Protein AF-A0A212D6H2-F1 (afdb_monomer)

InterPro domains:
  IPR039005 CSPG repeat [PS51854] (1-54)
  IPR039005 CSPG repeat [PS51854] (77-180)
  IPR051561 FRAS1-related extracellular matrix [PTHR45739] (1-198)

Secondary structure (DSSP, 8-state):
--SEEEEEETTEEEE--TT----HHHHHTT-EEEE-----TTS-EEEEEEEEEE-TT--EEEEEEEEEEEPPP-PPPPPP-B-S-EEEETT-EEE-PBPHHHHTT-TTT--TT-EEEEEE--SSEEEEETTT--EESTT-S--TT-EEEHHHHHTT-EEEEE---TTT--SEEEEEEEEE-SS-B---EEEEEEEE-----TT-----------

pLDDT: mean 80.96, std 15.56, range [40.34, 95.56]

Organism: Cervus elaphus hippelaphus (NCBI:txid46360)

Foldseek 3Di:
DQKFKWFDDPPDIDTDDPPDDDDPVSVVVVRIDIDGPDAPVQDKDKDKDFDKDADPVGDIDGGDMDMDIDGGDPDAAFDWDWDQAAEAEAQGKDFGATDVPRCVVCPPPLPQQKKKFWPFAKAQWWKAQQVVRDIGYPPDDDPPGPMDGVVSNVVRRIMIGGDHDPPPNDQKIKTKIWMDSPSHIDDIDMHMYGYHYDDDPPPDPDDDPDDDDD

Solvent-accessible surface area (backbone atoms only — not comparable to full-atom values): 13054 Å² total; per-residue (Å²): 122,66,55,50,44,31,40,51,64,84,96,45,76,44,79,59,57,99,85,60,85,83,53,71,65,41,53,76,69,62,27,57,44,80,50,61,92,65,82,45,84,84,40,74,45,76,37,74,49,75,45,66,51,68,54,96,86,71,51,71,49,72,77,41,76,49,76,47,78,47,66,45,80,85,70,52,50,78,67,79,47,59,49,91,76,40,67,31,48,63,75,29,68,31,78,53,44,7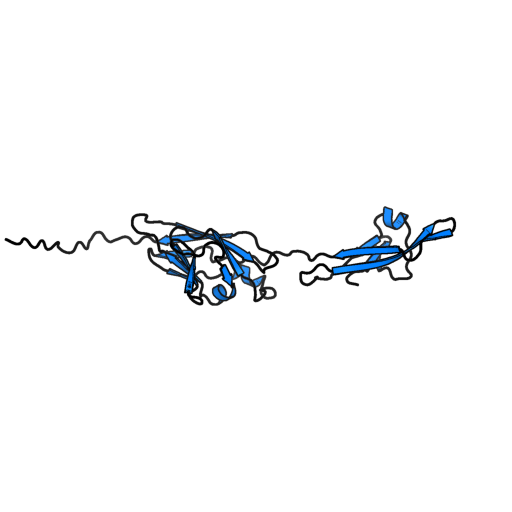0,37,70,84,43,52,71,85,31,78,92,62,71,56,94,72,31,28,39,38,55,78,38,63,28,76,37,25,29,44,33,32,73,79,80,68,49,63,38,31,75,94,48,96,60,78,91,70,38,59,49,51,49,64,44,36,77,73,63,28,27,28,42,34,40,72,57,46,86,99,66,66,55,52,63,39,46,34,24,32,29,40,31,64,87,86,47,51,32,73,80,46,74,49,59,34,39,34,46,70,74,79,76,73,92,80,77,82,71,84,82,82,79,84,82,86,129

Structure (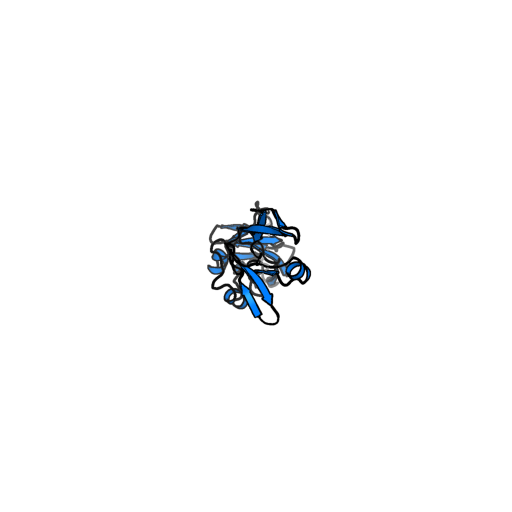mmCIF, N/CA/C/O backbone):
data_AF-A0A212D6H2-F1
#
_entry.id   AF-A0A212D6H2-F1
#
loop_
_atom_site.group_PDB
_atom_site.id
_atom_site.type_symbol
_atom_site.label_atom_id
_atom_site.label_alt_id
_atom_site.label_comp_id
_atom_site.label_asym_id
_atom_site.label_entity_id
_atom_site.label_seq_id
_atom_site.pdbx_PDB_ins_code
_atom_site.Cartn_x
_atom_site.Cartn_y
_atom_site.Cartn_z
_atom_site.occupancy
_atom_site.B_iso_or_equiv
_atom_site.auth_seq_id
_atom_site.auth_comp_id
_atom_site.auth_asym_id
_atom_site.auth_atom_id
_atom_site.pdbx_PDB_model_num
ATOM 1 N N . MET A 1 1 ? 25.376 3.376 -16.534 1.00 76.31 1 MET A N 1
ATOM 2 C CA . MET A 1 1 ? 24.375 2.660 -17.338 1.00 76.31 1 MET A CA 1
ATOM 3 C C . MET A 1 1 ? 23.757 1.623 -16.420 1.00 76.31 1 MET A C 1
ATOM 5 O O . MET A 1 1 ? 24.514 0.993 -15.692 1.00 76.31 1 MET A O 1
ATOM 9 N N . TYR A 1 2 ? 22.435 1.544 -16.355 1.00 84.75 2 TYR A N 1
ATOM 10 C CA . TYR A 1 2 ? 21.668 0.687 -15.442 1.00 84.75 2 TYR A CA 1
ATOM 11 C C . TYR A 1 2 ? 21.215 -0.627 -16.095 1.00 84.75 2 TYR A C 1
ATOM 13 O O . TYR A 1 2 ? 20.872 -1.578 -15.396 1.00 84.75 2 TYR A O 1
ATOM 21 N N . GLY A 1 3 ? 21.206 -0.685 -17.424 1.00 88.69 3 GLY A N 1
ATOM 22 C CA . GLY A 1 3 ? 20.986 -1.896 -18.199 1.00 88.69 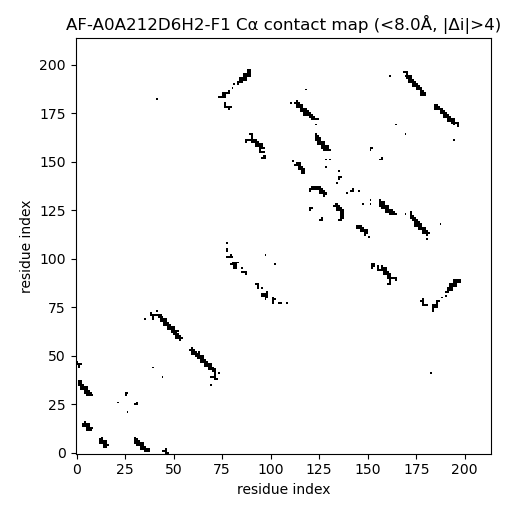3 GLY A CA 1
ATOM 23 C C . GLY A 1 3 ? 21.963 -2.031 -19.356 1.00 88.69 3 GLY A C 1
ATOM 24 O O . GLY A 1 3 ? 22.893 -1.240 -19.502 1.00 88.69 3 GLY A O 1
ATOM 25 N N . ALA A 1 4 ? 21.726 -3.035 -20.192 1.00 90.94 4 ALA A N 1
ATOM 26 C CA . ALA A 1 4 ? 22.520 -3.338 -21.370 1.00 90.94 4 ALA A CA 1
ATOM 27 C C . ALA A 1 4 ? 21.634 -3.708 -22.564 1.00 90.94 4 ALA A C 1
ATOM 29 O O . ALA A 1 4 ? 20.502 -4.185 -22.415 1.00 90.94 4 ALA A O 1
ATOM 30 N N . LEU A 1 5 ? 22.155 -3.478 -23.769 1.00 93.00 5 LEU A N 1
ATOM 31 C CA . LEU A 1 5 ? 21.541 -3.967 -24.998 1.00 93.00 5 LEU A CA 1
ATOM 32 C C . LEU A 1 5 ? 22.007 -5.398 -25.247 1.00 93.00 5 LEU A C 1
ATOM 34 O O . LEU A 1 5 ? 23.192 -5.690 -25.188 1.00 93.00 5 LEU A O 1
ATOM 38 N N . LEU A 1 6 ? 21.072 -6.282 -25.557 1.00 94.06 6 LEU A N 1
ATOM 39 C CA . LEU A 1 6 ? 21.301 -7.693 -25.813 1.00 94.06 6 LEU A CA 1
ATOM 40 C C . LEU A 1 6 ? 20.872 -8.025 -27.241 1.00 94.06 6 LEU A C 1
ATOM 42 O O . LEU A 1 6 ? 19.821 -7.567 -27.700 1.00 94.06 6 LEU A O 1
ATOM 46 N N . LYS A 1 7 ? 21.635 -8.871 -27.927 1.00 93.81 7 LYS A N 1
ATOM 47 C CA . LYS A 1 7 ? 21.272 -9.447 -29.223 1.00 93.81 7 LYS A CA 1
ATOM 48 C C . LYS A 1 7 ? 21.074 -10.948 -29.087 1.00 93.81 7 LYS A C 1
ATOM 50 O O . LYS A 1 7 ? 21.843 -11.641 -28.435 1.00 93.81 7 LYS A O 1
ATOM 55 N N . THR A 1 8 ? 20.021 -11.449 -29.721 1.00 92.94 8 THR A N 1
ATOM 56 C CA . THR A 1 8 ? 19.684 -12.876 -29.716 1.00 92.94 8 THR A CA 1
ATOM 57 C C . THR A 1 8 ? 20.029 -13.496 -31.061 1.00 92.94 8 THR A C 1
ATOM 59 O O . THR A 1 8 ? 19.508 -13.066 -32.094 1.00 92.94 8 THR A O 1
ATOM 62 N N . SER A 1 9 ? 20.870 -14.524 -31.044 1.00 86.56 9 SER A N 1
ATOM 63 C CA . SER A 1 9 ? 21.340 -15.245 -32.228 1.00 86.56 9 SER A CA 1
ATOM 64 C C . SER A 1 9 ? 21.050 -16.737 -32.047 1.00 86.56 9 SER A C 1
ATOM 66 O O . SER A 1 9 ? 21.890 -17.509 -31.599 1.00 86.56 9 SER A O 1
ATOM 68 N N . GLY A 1 10 ? 19.819 -17.155 -32.360 1.00 81.00 10 GLY A N 1
ATOM 69 C CA . GLY A 1 10 ? 19.362 -18.520 -32.075 1.00 81.00 10 GLY A CA 1
ATOM 70 C C . GLY A 1 10 ? 19.113 -18.720 -30.570 1.00 81.00 10 GLY A C 1
ATOM 71 O O . GLY A 1 10 ? 18.362 -17.927 -30.002 1.00 81.00 10 GLY A O 1
ATOM 72 N N . PRO A 1 11 ? 19.683 -19.756 -29.919 1.00 78.44 11 PRO A N 1
ATOM 73 C CA . PRO A 1 11 ? 19.556 -19.953 -28.472 1.00 78.44 11 PRO A CA 1
ATOM 74 C C . PRO A 1 11 ? 20.475 -19.036 -27.648 1.00 78.44 11 PRO A C 1
ATOM 76 O O . PRO A 1 11 ? 20.307 -18.941 -26.435 1.00 78.44 11 PRO A O 1
ATOM 79 N N . GLU A 1 12 ? 21.450 -18.383 -28.282 1.00 86.38 12 GLU A N 1
ATOM 80 C CA . GLU A 1 12 ? 22.468 -17.582 -27.608 1.00 86.38 12 GLU A CA 1
ATOM 81 C C . GLU A 1 12 ? 22.026 -16.120 -27.462 1.00 86.38 12 GLU A C 1
ATOM 83 O O . GLU A 1 12 ? 21.427 -15.533 -28.372 1.00 86.38 12 GLU A O 1
ATOM 88 N N . VAL A 1 13 ? 22.317 -15.537 -26.298 1.00 89.19 13 VAL A N 1
ATOM 89 C CA . VAL A 1 13 ? 22.073 -14.126 -25.987 1.00 89.19 13 VAL A CA 1
ATOM 90 C C . VAL A 1 13 ? 23.415 -13.484 -25.665 1.00 89.19 13 VAL A C 1
ATOM 92 O O . VAL A 1 13 ? 24.082 -13.894 -24.721 1.00 89.19 13 VAL A O 1
ATOM 95 N N . GLU A 1 14 ? 23.789 -12.480 -26.449 1.00 92.00 14 GLU A N 1
ATOM 96 C CA . GLU A 1 14 ? 25.043 -11.740 -26.314 1.00 92.00 14 GLU A CA 1
ATOM 97 C C . GLU A 1 14 ? 24.756 -10.303 -25.872 1.00 92.00 14 GLU A C 1
ATOM 99 O O . GLU A 1 14 ? 23.812 -9.673 -26.356 1.00 92.00 14 GLU A O 1
ATOM 104 N N . GLU A 1 15 ? 25.578 -9.772 -24.970 1.00 91.62 15 GLU A N 1
ATOM 105 C CA . GLU A 1 15 ? 25.553 -8.361 -24.594 1.00 91.62 15 GLU A CA 1
ATOM 106 C C . GLU A 1 15 ? 26.327 -7.513 -25.611 1.00 91.62 15 GLU A C 1
ATOM 108 O O . GLU A 1 15 ? 27.478 -7.792 -25.940 1.00 91.62 15 GLU A O 1
ATOM 113 N N . LEU A 1 16 ? 25.685 -6.466 -26.124 1.00 90.06 16 LEU A N 1
ATOM 114 C CA . LEU A 1 16 ? 26.272 -5.550 -27.091 1.00 90.06 16 LEU A CA 1
ATOM 115 C C . LEU A 1 16 ? 27.153 -4.515 -26.388 1.00 90.06 16 LEU A C 1
ATOM 117 O O . LEU A 1 16 ? 26.746 -3.878 -25.419 1.00 90.06 16 LEU A O 1
ATOM 121 N N . SER A 1 17 ? 28.337 -4.295 -26.954 1.00 87.00 17 SER A N 1
ATOM 122 C CA . SER A 1 17 ? 29.301 -3.280 -26.522 1.00 87.00 17 SER A CA 1
ATOM 123 C C . SER A 1 17 ? 29.371 -2.122 -27.526 1.00 87.00 17 SER A C 1
ATOM 125 O O . SER A 1 17 ? 28.752 -2.171 -28.589 1.00 87.00 17 SER A O 1
ATOM 127 N N . GLU A 1 18 ? 30.152 -1.079 -27.226 1.00 81.62 18 GLU A N 1
ATOM 128 C CA . GLU A 1 18 ? 30.279 0.127 -28.069 1.00 81.62 18 GLU A CA 1
ATOM 129 C C . GLU A 1 18 ? 30.736 -0.144 -29.514 1.00 81.62 18 GLU A C 1
ATOM 131 O O . GLU A 1 18 ? 30.486 0.667 -30.403 1.00 81.62 18 GLU A O 1
ATOM 136 N N . ILE A 1 19 ? 31.399 -1.276 -29.758 1.00 84.81 19 ILE A N 1
ATOM 137 C CA . ILE A 1 19 ? 31.911 -1.669 -31.081 1.00 84.81 19 ILE A CA 1
ATOM 138 C C . ILE A 1 19 ? 31.004 -2.669 -31.809 1.00 84.81 19 ILE A C 1
ATOM 140 O O . ILE A 1 19 ? 31.295 -3.061 -32.942 1.00 84.81 19 ILE A O 1
ATOM 144 N N . SER A 1 20 ? 29.931 -3.120 -31.161 1.00 90.50 20 SER A N 1
ATOM 145 C CA . SER A 1 20 ? 29.039 -4.128 -31.718 1.00 90.50 20 SER A CA 1
ATOM 146 C C . SER A 1 20 ? 28.130 -3.521 -32.788 1.00 90.50 20 SER A C 1
ATOM 148 O O . SER A 1 20 ? 27.618 -2.413 -32.646 1.00 90.50 20 SER A O 1
ATOM 150 N N . ASN A 1 21 ? 27.884 -4.283 -33.854 1.00 91.06 21 ASN A N 1
ATOM 151 C CA . ASN A 1 21 ? 27.007 -3.878 -34.950 1.00 91.06 21 ASN A CA 1
ATOM 152 C C . ASN A 1 21 ? 25.804 -4.819 -35.058 1.00 91.06 21 ASN A C 1
ATOM 154 O O . ASN A 1 21 ? 25.912 -6.033 -34.862 1.00 91.06 21 ASN A O 1
ATOM 158 N N . PHE A 1 22 ? 24.655 -4.264 -35.426 1.00 93.06 22 PHE A N 1
ATOM 159 C CA . PHE A 1 22 ? 23.447 -5.019 -35.745 1.00 93.06 22 PHE A CA 1
ATOM 160 C C . PHE A 1 22 ? 22.705 -4.365 -36.905 1.00 93.06 22 PHE A C 1
ATOM 162 O O . PHE A 1 22 ? 22.928 -3.200 -37.230 1.00 93.06 22 PHE A O 1
ATOM 169 N N . THR A 1 23 ? 21.839 -5.134 -37.558 1.00 93.38 23 THR A N 1
ATOM 170 C CA . THR A 1 23 ? 21.134 -4.683 -38.760 1.00 93.38 23 THR A CA 1
ATOM 171 C C . THR A 1 23 ? 19.711 -4.231 -38.447 1.00 93.38 23 THR A C 1
ATOM 173 O O . THR A 1 23 ? 19.131 -4.579 -37.417 1.00 93.38 23 THR A O 1
ATOM 176 N N . MET A 1 24 ? 19.098 -3.504 -39.385 1.00 93.38 24 MET A N 1
ATOM 177 C CA . MET A 1 24 ? 17.663 -3.211 -39.321 1.00 93.38 24 MET A CA 1
ATOM 178 C C . MET A 1 24 ? 16.819 -4.496 -39.310 1.00 93.38 24 MET A C 1
ATOM 180 O O . MET A 1 24 ? 15.782 -4.555 -38.659 1.00 93.38 24 MET A O 1
ATOM 184 N N . GLU A 1 25 ? 17.280 -5.554 -39.978 1.00 94.62 25 GLU A N 1
ATOM 185 C CA . GLU A 1 25 ? 16.638 -6.868 -39.927 1.00 94.62 25 GLU A CA 1
ATOM 186 C C . GLU A 1 25 ? 16.663 -7.467 -38.510 1.00 94.62 25 GLU A C 1
ATOM 188 O O . GLU A 1 25 ? 15.661 -8.034 -38.075 1.00 94.62 25 GLU A O 1
ATOM 193 N N . ASP A 1 26 ? 17.759 -7.308 -37.758 1.00 94.56 26 ASP A N 1
ATOM 194 C CA . ASP A 1 26 ? 17.830 -7.753 -36.361 1.00 94.56 26 ASP A CA 1
ATOM 195 C C . ASP A 1 26 ? 16.807 -7.019 -35.478 1.00 94.56 26 ASP A C 1
ATOM 197 O O . ASP A 1 26 ? 16.167 -7.643 -34.626 1.00 94.56 26 ASP A O 1
ATOM 201 N N . ILE A 1 27 ? 16.609 -5.715 -35.702 1.00 92.69 27 ILE A N 1
ATOM 202 C CA . ILE A 1 27 ? 15.581 -4.919 -35.012 1.00 92.69 27 ILE A CA 1
ATOM 203 C C . ILE A 1 27 ? 14.179 -5.401 -35.403 1.00 92.69 27 ILE A C 1
ATOM 205 O O . ILE A 1 27 ? 13.370 -5.715 -34.529 1.00 92.69 27 ILE A O 1
ATOM 209 N N . ASN A 1 28 ? 13.898 -5.502 -36.706 1.00 94.75 28 ASN A N 1
ATOM 210 C CA . ASN A 1 28 ? 12.593 -5.904 -37.237 1.00 94.75 28 ASN A CA 1
ATOM 211 C C . ASN A 1 28 ? 12.181 -7.302 -36.753 1.00 94.75 28 ASN A C 1
ATOM 213 O O . ASN A 1 28 ? 11.016 -7.535 -36.430 1.00 94.75 28 ASN A O 1
ATOM 217 N N . ASN A 1 29 ? 13.150 -8.209 -36.622 1.00 95.56 29 ASN A N 1
ATOM 218 C CA . ASN A 1 29 ? 12.954 -9.557 -36.093 1.00 95.56 29 ASN A CA 1
ATOM 219 C C . ASN A 1 29 ? 13.002 -9.630 -34.555 1.00 95.56 29 ASN A C 1
ATOM 221 O O . ASN A 1 29 ? 13.038 -10.727 -34.000 1.00 95.56 29 ASN A O 1
ATOM 225 N N . LYS A 1 30 ? 12.997 -8.486 -33.854 1.00 93.31 30 LYS A N 1
ATOM 226 C CA . LYS A 1 30 ? 12.991 -8.380 -32.383 1.00 93.31 30 LYS A CA 1
ATOM 227 C C . LYS A 1 30 ? 14.163 -9.100 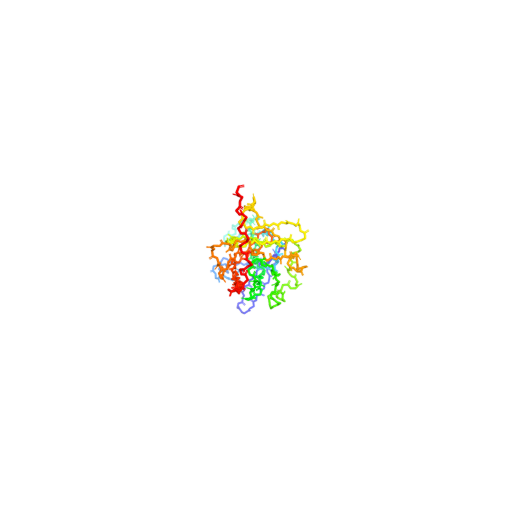-31.700 1.00 93.31 30 LYS A C 1
ATOM 229 O O . LYS A 1 30 ? 14.036 -9.566 -30.568 1.00 93.31 30 LYS A O 1
ATOM 234 N N . LYS A 1 31 ? 15.314 -9.199 -32.374 1.00 95.12 31 LYS A N 1
ATOM 235 C CA . LYS A 1 31 ? 16.523 -9.831 -31.821 1.00 95.12 31 LYS A CA 1
ATOM 236 C C . LYS A 1 31 ? 17.266 -8.919 -30.852 1.00 95.12 31 LYS A C 1
ATOM 238 O O . LYS A 1 31 ? 17.990 -9.432 -30.001 1.00 95.12 31 LYS A O 1
ATOM 243 N N . ILE A 1 32 ? 17.089 -7.604 -30.986 1.00 94.56 32 ILE A N 1
ATOM 244 C CA . ILE A 1 32 ? 17.682 -6.589 -30.113 1.00 94.56 32 ILE A CA 1
ATOM 245 C C . ILE A 1 32 ? 16.731 -6.307 -28.953 1.00 94.56 32 ILE A C 1
ATOM 247 O O . ILE A 1 32 ? 15.561 -5.987 -29.163 1.00 94.56 32 ILE A O 1
ATOM 251 N N . ARG A 1 33 ? 17.228 -6.441 -27.727 1.00 92.75 33 ARG A N 1
ATOM 252 C CA . ARG A 1 33 ? 16.471 -6.242 -26.489 1.00 92.75 33 ARG A CA 1
ATOM 253 C C . ARG A 1 33 ? 17.267 -5.363 -25.541 1.00 92.75 33 ARG A C 1
ATOM 255 O O . ARG A 1 33 ? 18.487 -5.398 -25.550 1.00 92.75 33 ARG A O 1
ATOM 262 N N . TYR A 1 34 ? 16.580 -4.595 -24.714 1.00 91.69 34 TYR A N 1
ATOM 263 C CA . TYR A 1 34 ? 17.195 -3.907 -23.588 1.00 91.69 34 TYR A CA 1
ATOM 264 C C . TYR A 1 34 ? 16.851 -4.668 -22.309 1.00 91.69 34 TYR A C 1
ATOM 266 O O . TYR A 1 34 ? 15.697 -5.057 -22.128 1.00 91.69 34 TYR A O 1
ATOM 274 N N . SER A 1 35 ? 17.839 -4.889 -21.447 1.00 89.25 35 SER A N 1
ATOM 275 C CA . SER A 1 35 ? 17.661 -5.556 -20.160 1.00 89.25 35 SER A CA 1
ATOM 276 C C . SER A 1 35 ? 18.276 -4.717 -19.053 1.00 89.25 35 SER A C 1
ATOM 278 O O . SER A 1 35 ? 19.443 -4.348 -19.138 1.00 89.25 35 SER A O 1
ATOM 280 N N . ALA A 1 36 ? 17.502 -4.440 -18.008 1.00 86.19 36 ALA A N 1
ATOM 281 C CA . ALA A 1 36 ? 17.972 -3.794 -16.792 1.00 86.19 36 ALA A CA 1
ATOM 282 C C . ALA A 1 36 ? 17.437 -4.574 -15.592 1.00 86.19 36 ALA A C 1
ATOM 284 O O . ALA A 1 36 ? 16.227 -4.711 -15.433 1.00 86.19 36 ALA A O 1
ATOM 285 N N . THR A 1 37 ? 18.337 -5.086 -14.757 1.00 70.50 37 THR A N 1
ATOM 286 C CA . THR A 1 37 ? 18.012 -5.829 -13.526 1.00 70.50 37 THR A CA 1
ATOM 287 C C . THR A 1 37 ? 18.166 -4.955 -12.281 1.00 70.50 37 THR A C 1
ATOM 289 O O . THR A 1 37 ? 18.462 -5.454 -11.201 1.00 70.50 37 THR A O 1
ATOM 292 N N . PHE A 1 38 ? 18.038 -3.637 -12.435 1.00 67.69 38 PHE A N 1
ATOM 293 C CA . PHE A 1 38 ? 18.313 -2.667 -11.381 1.00 67.69 38 PHE A CA 1
ATOM 294 C C . PHE A 1 38 ? 17.024 -2.224 -10.679 1.00 67.69 38 PHE A C 1
ATOM 296 O O . PHE A 1 38 ? 16.083 -1.776 -11.335 1.00 67.69 38 PHE A O 1
ATOM 303 N N . GLU A 1 39 ? 17.002 -2.288 -9.348 1.00 62.34 39 GLU A N 1
ATOM 304 C CA . GLU A 1 39 ? 15.947 -1.678 -8.539 1.00 62.34 39 GLU A CA 1
ATOM 305 C C . GLU A 1 39 ? 16.259 -0.199 -8.325 1.00 62.34 39 GLU A C 1
ATOM 307 O O . GLU A 1 39 ? 17.260 0.171 -7.716 1.00 62.34 39 GLU A O 1
ATOM 312 N N . THR A 1 40 ? 15.412 0.682 -8.853 1.00 59.41 40 THR A N 1
ATOM 313 C CA . THR A 1 40 ? 15.744 2.108 -8.967 1.00 59.41 40 THR A CA 1
ATOM 314 C C . THR A 1 40 ? 15.512 2.921 -7.684 1.00 59.41 40 THR A C 1
ATOM 316 O O . THR A 1 40 ? 15.347 4.138 -7.754 1.00 59.41 40 THR A O 1
ATOM 319 N N . GLY A 1 41 ? 15.482 2.280 -6.509 1.00 57.50 41 GLY A N 1
ATOM 320 C CA . GLY A 1 41 ? 15.317 2.957 -5.214 1.00 57.50 41 GLY A CA 1
ATOM 321 C C . GLY A 1 41 ? 14.113 3.909 -5.153 1.00 57.50 41 GLY A C 1
ATOM 322 O O . GLY A 1 41 ? 14.184 4.945 -4.506 1.00 57.50 41 GLY A O 1
ATOM 323 N N . GLY A 1 42 ? 13.042 3.616 -5.901 1.00 63.69 42 GLY A N 1
ATOM 324 C CA . GLY A 1 42 ? 11.828 4.441 -5.953 1.00 63.69 42 GLY A CA 1
ATOM 325 C C . GLY A 1 42 ? 11.843 5.624 -6.934 1.00 63.69 42 GLY A C 1
ATOM 326 O O . GLY A 1 42 ? 10.793 6.230 -7.149 1.00 63.69 42 GLY A O 1
ATOM 327 N N . HIS A 1 43 ? 12.954 5.924 -7.619 1.00 67.94 43 HIS A N 1
ATOM 328 C CA . HIS A 1 43 ? 13.025 7.029 -8.587 1.00 67.94 43 HIS A CA 1
ATOM 329 C C . HIS A 1 43 ? 13.265 6.547 -10.023 1.00 67.94 43 HIS A C 1
ATOM 331 O O . HIS A 1 43 ? 13.995 5.580 -10.227 1.00 67.94 43 HIS A O 1
ATOM 337 N N . PRO A 1 44 ? 12.683 7.192 -11.051 1.00 80.81 44 PRO A N 1
ATOM 338 C CA . PRO A 1 44 ? 13.021 6.881 -12.434 1.00 80.81 44 PRO A CA 1
ATOM 339 C C . PRO A 1 44 ? 14.490 7.199 -12.723 1.00 80.81 44 PRO A C 1
ATOM 341 O O . PRO A 1 44 ? 14.967 8.290 -12.410 1.00 80.81 44 PRO A O 1
ATOM 344 N N . VAL A 1 45 ? 15.187 6.277 -13.380 1.00 87.06 45 VAL A N 1
ATOM 345 C CA . VAL A 1 45 ? 16.549 6.502 -13.884 1.00 87.06 45 VAL A CA 1
ATOM 346 C C . VAL A 1 45 ? 16.562 6.441 -15.404 1.00 87.06 45 VAL A C 1
ATOM 348 O O . VAL A 1 45 ? 15.632 5.940 -16.034 1.00 87.06 45 VAL A O 1
ATOM 351 N N . THR A 1 46 ? 17.591 7.013 -16.020 1.00 90.44 46 THR A N 1
ATOM 352 C CA . THR A 1 46 ? 17.674 7.119 -17.479 1.00 90.44 46 THR A CA 1
ATOM 353 C C . THR A 1 46 ? 19.001 6.587 -17.984 1.00 90.44 46 THR A C 1
ATOM 355 O O . THR A 1 46 ? 20.056 7.042 -17.548 1.00 90.44 46 THR A O 1
ATOM 358 N N . ASP A 1 47 ? 18.926 5.685 -18.958 1.00 92.06 47 ASP A N 1
ATOM 359 C CA . ASP A 1 47 ? 20.058 5.248 -19.763 1.00 92.06 47 ASP A CA 1
ATOM 360 C C . ASP A 1 47 ? 20.027 5.895 -21.139 1.00 92.06 47 ASP A C 1
ATOM 362 O O . ASP A 1 47 ? 18.975 6.246 -21.679 1.00 92.06 47 ASP A O 1
ATOM 366 N N . SER A 1 48 ? 21.207 6.058 -21.732 1.00 92.25 48 SER A N 1
ATOM 367 C CA . SER A 1 48 ? 21.301 6.523 -23.105 1.00 92.25 48 SER A CA 1
ATOM 368 C C . SER A 1 48 ? 22.457 5.889 -23.846 1.00 92.25 48 SER A C 1
ATOM 370 O O . SER A 1 48 ? 23.568 5.835 -23.325 1.00 92.25 48 SER A O 1
ATOM 372 N N . PHE A 1 49 ? 22.192 5.517 -25.092 1.00 89.94 49 PHE A N 1
ATOM 373 C CA . PHE A 1 49 ? 23.144 4.894 -25.997 1.00 89.94 49 PHE A CA 1
ATOM 374 C C . PHE A 1 49 ? 23.376 5.810 -27.188 1.00 89.94 49 PHE A C 1
ATOM 376 O O . PHE A 1 49 ? 22.444 6.457 -27.681 1.00 89.94 49 PHE A O 1
ATOM 383 N N . ARG A 1 50 ? 24.625 5.860 -27.649 1.00 91.50 50 ARG A N 1
ATOM 384 C CA . ARG A 1 50 ? 24.997 6.551 -28.881 1.00 91.50 50 ARG A CA 1
ATOM 385 C C . ARG A 1 50 ? 25.284 5.525 -29.961 1.00 91.50 50 ARG A C 1
ATOM 387 O O . ARG A 1 50 ? 25.933 4.523 -29.690 1.00 91.50 50 ARG A O 1
ATOM 394 N N . PHE A 1 51 ? 24.799 5.778 -31.166 1.00 91.94 51 PHE A N 1
ATOM 395 C CA . PHE A 1 51 ? 24.989 4.890 -32.305 1.00 91.94 51 PHE A CA 1
ATOM 396 C C . PHE A 1 51 ? 25.127 5.695 -33.594 1.00 91.94 51 PHE A C 1
ATOM 398 O O . PHE A 1 51 ? 24.736 6.862 -33.671 1.00 91.94 51 PHE A O 1
ATOM 405 N N . SER A 1 52 ? 25.688 5.054 -34.610 1.00 93.50 52 SER A N 1
ATOM 406 C CA . SER A 1 52 ? 25.722 5.578 -35.969 1.00 93.50 52 SER A CA 1
ATOM 407 C C . SER A 1 52 ? 24.899 4.667 -36.866 1.00 93.50 52 SER A C 1
ATOM 409 O O . SER A 1 52 ? 24.886 3.452 -36.682 1.00 93.50 52 SER A O 1
ATOM 411 N N . VAL A 1 53 ? 24.203 5.252 -37.834 1.00 93.00 53 VAL A N 1
ATOM 412 C CA . VAL A 1 53 ? 23.418 4.515 -38.829 1.00 93.00 53 VAL A CA 1
ATOM 413 C C . VAL A 1 53 ? 24.076 4.714 -40.179 1.00 93.00 53 VAL A C 1
ATOM 415 O O . VAL A 1 53 ? 24.378 5.848 -40.538 1.00 93.00 53 VAL A O 1
ATOM 418 N N . SER A 1 54 ? 24.280 3.638 -40.929 1.00 93.62 54 SER A N 1
ATOM 419 C CA . SER A 1 54 ? 24.745 3.708 -42.312 1.00 93.62 54 SER A CA 1
ATOM 420 C C . SER A 1 54 ? 23.876 2.861 -43.232 1.00 93.62 54 SER A C 1
ATOM 422 O O . SER A 1 54 ? 23.387 1.811 -42.812 1.00 93.62 54 SER A O 1
ATOM 424 N N . ASP A 1 55 ? 23.702 3.299 -44.477 1.00 91.75 55 ASP A N 1
ATOM 425 C CA . ASP A 1 55 ? 23.044 2.515 -45.525 1.00 91.75 55 ASP A CA 1
ATOM 426 C C . ASP A 1 55 ? 24.053 1.787 -46.435 1.00 91.75 55 ASP A C 1
ATOM 428 O O . ASP A 1 55 ? 25.269 1.852 -46.238 1.00 91.75 55 ASP A O 1
ATOM 432 N N . MET A 1 56 ? 23.537 1.049 -47.424 1.00 89.75 56 MET A N 1
ATOM 433 C CA . MET A 1 56 ? 24.358 0.315 -48.397 1.00 89.75 56 MET A CA 1
ATOM 434 C C . MET A 1 56 ? 25.128 1.235 -49.358 1.00 89.75 56 MET A C 1
ATOM 436 O O . MET A 1 56 ? 26.159 0.832 -49.898 1.00 89.75 56 MET A O 1
ATOM 440 N N . ASP A 1 57 ? 24.660 2.470 -49.534 1.00 92.50 57 ASP A N 1
ATOM 441 C CA . ASP A 1 57 ? 25.253 3.486 -50.405 1.00 92.50 57 ASP A CA 1
ATOM 442 C C . ASP A 1 57 ? 26.283 4.355 -49.660 1.00 92.50 57 ASP A C 1
ATOM 444 O O . ASP A 1 57 ? 26.756 5.361 -50.183 1.00 92.50 57 ASP A O 1
ATOM 448 N 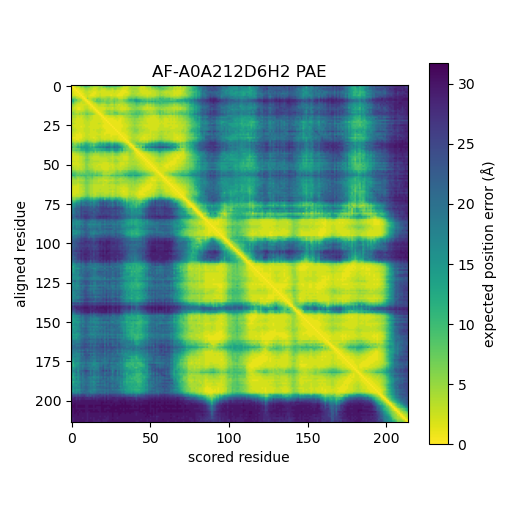N . HIS A 1 58 ? 26.692 3.925 -48.459 1.00 84.81 58 HIS A N 1
ATOM 449 C CA . HIS A 1 58 ? 27.685 4.572 -47.598 1.00 84.81 58 HIS A CA 1
ATOM 450 C C . HIS A 1 58 ? 27.254 5.947 -47.058 1.00 84.81 58 HIS A C 1
ATOM 452 O O . HIS A 1 58 ? 28.091 6.696 -46.543 1.00 84.81 58 HIS A O 1
ATOM 458 N N . ASN A 1 59 ? 25.961 6.276 -47.093 1.00 91.88 59 ASN A N 1
ATOM 459 C CA . ASN A 1 59 ? 25.448 7.418 -46.346 1.00 91.88 59 ASN A CA 1
ATOM 460 C C . ASN A 1 59 ? 25.464 7.066 -44.861 1.00 91.88 59 ASN A C 1
ATOM 462 O O . ASN A 1 59 ? 25.033 5.980 -44.473 1.00 91.88 59 ASN A O 1
ATOM 466 N N . ARG A 1 60 ? 25.960 7.977 -44.018 1.00 92.75 60 ARG A N 1
ATOM 467 C CA . ARG A 1 60 ? 26.145 7.732 -42.586 1.00 92.75 60 ARG A CA 1
ATOM 468 C C . ARG A 1 60 ? 25.642 8.902 -41.747 1.00 92.75 60 ARG A C 1
ATOM 470 O O . ARG A 1 60 ? 26.005 10.050 -41.982 1.00 92.75 60 ARG A O 1
ATOM 477 N N . LEU A 1 61 ? 24.825 8.590 -40.747 1.00 93.62 61 LEU A N 1
ATOM 478 C CA . LEU A 1 61 ? 24.381 9.502 -39.701 1.00 93.62 61 LEU A CA 1
ATOM 479 C C . LEU A 1 61 ? 25.077 9.127 -38.401 1.00 93.62 61 LEU A C 1
ATOM 481 O O . LEU A 1 61 ? 24.812 8.076 -37.820 1.00 93.62 61 LEU A O 1
ATOM 485 N N . ASP A 1 62 ? 25.968 9.998 -37.947 1.00 93.56 62 ASP A N 1
ATOM 486 C CA . ASP A 1 62 ? 26.753 9.773 -36.743 1.00 93.56 62 ASP A CA 1
ATOM 487 C C . ASP A 1 62 ? 26.089 10.303 -35.478 1.00 93.56 62 ASP A C 1
ATOM 489 O O . ASP A 1 62 ? 25.282 11.233 -35.515 1.00 93.56 62 ASP A O 1
ATOM 493 N N . ASN A 1 63 ? 26.493 9.731 -34.342 1.00 90.75 63 ASN A N 1
ATOM 494 C CA . ASN A 1 63 ? 26.221 10.256 -33.003 1.00 90.75 63 ASN A CA 1
ATOM 495 C C . ASN A 1 63 ? 24.725 10.415 -32.669 1.00 90.75 63 ASN A C 1
ATOM 497 O O . ASN A 1 63 ? 24.325 11.321 -31.930 1.00 90.75 63 ASN A O 1
ATOM 501 N N . GLN A 1 64 ? 23.897 9.522 -33.206 1.00 94.31 64 GLN A N 1
ATOM 502 C CA . GLN A 1 64 ? 22.484 9.428 -32.866 1.00 94.31 64 GLN A CA 1
ATOM 503 C C . GLN A 1 64 ? 22.350 8.982 -31.412 1.00 94.31 64 GLN A C 1
ATOM 505 O O . GLN A 1 64 ? 23.127 8.153 -30.943 1.00 94.31 64 GLN A O 1
ATOM 510 N N . LYS A 1 65 ? 21.388 9.546 -30.679 1.00 92.69 65 LYS A N 1
ATOM 511 C CA . LYS A 1 65 ? 21.168 9.241 -29.261 1.00 92.69 65 LYS A CA 1
ATOM 512 C C . LYS A 1 65 ? 19.811 8.576 -29.078 1.00 92.69 65 LYS A C 1
ATOM 514 O O . LYS A 1 65 ? 18.790 9.159 -29.429 1.00 92.69 65 LYS A O 1
ATOM 519 N N . PHE A 1 66 ? 19.804 7.404 -28.457 1.00 91.12 66 PHE A N 1
ATOM 520 C CA . PHE A 1 66 ? 18.595 6.746 -27.973 1.00 91.12 66 PHE A CA 1
ATOM 521 C C . PHE A 1 66 ? 18.566 6.802 -26.448 1.00 91.12 66 PHE A C 1
ATOM 523 O O . PHE A 1 66 ? 19.592 6.582 -25.807 1.00 91.12 66 PHE A O 1
ATOM 530 N N . THR A 1 67 ? 17.413 7.132 -25.870 1.00 93.69 67 THR A N 1
ATOM 531 C CA . THR A 1 67 ? 17.245 7.298 -24.420 1.00 93.69 67 THR A CA 1
ATOM 532 C C . THR A 1 67 ? 16.178 6.333 -23.927 1.00 93.69 67 THR A C 1
ATOM 534 O O . THR A 1 67 ? 15.111 6.246 -24.531 1.00 93.69 67 THR A O 1
ATOM 537 N N . ILE A 1 68 ? 16.461 5.632 -22.833 1.00 90.62 68 ILE A N 1
ATOM 538 C CA . ILE A 1 68 ? 15.548 4.693 -22.185 1.00 90.62 68 ILE A CA 1
ATOM 539 C C . ILE A 1 68 ? 15.326 5.169 -20.756 1.00 90.62 68 ILE A C 1
ATOM 541 O O . ILE A 1 68 ? 16.276 5.297 -19.985 1.00 90.62 68 ILE A O 1
ATOM 545 N N . THR A 1 69 ? 14.071 5.419 -20.396 1.00 89.44 69 THR A N 1
ATOM 546 C CA . THR A 1 69 ? 13.686 5.715 -19.015 1.00 89.44 69 THR A CA 1
ATOM 547 C C . THR A 1 69 ? 13.243 4.426 -18.339 1.00 89.44 69 THR A C 1
ATOM 549 O O . THR A 1 69 ? 12.302 3.775 -18.789 1.00 89.44 69 THR A O 1
ATOM 552 N N . ILE A 1 70 ? 13.930 4.065 -17.261 1.00 85.81 70 ILE A N 1
ATOM 553 C CA . ILE A 1 70 ? 13.629 2.909 -16.424 1.00 85.81 70 ILE A CA 1
ATOM 554 C C . ILE A 1 70 ? 12.840 3.427 -15.234 1.00 85.81 70 ILE A C 1
ATOM 556 O O . ILE A 1 70 ? 13.345 4.208 -14.424 1.00 85.81 70 ILE A O 1
ATOM 560 N N . THR A 1 71 ? 11.587 3.012 -15.141 1.00 79.19 71 THR A N 1
ATOM 561 C CA . THR A 1 71 ? 10.741 3.326 -13.996 1.00 79.19 71 THR A CA 1
ATOM 562 C C . THR A 1 71 ? 10.807 2.187 -12.985 1.00 79.19 71 THR A C 1
ATOM 564 O O . THR A 1 71 ? 10.752 1.030 -13.411 1.00 79.19 71 THR A O 1
ATOM 567 N N . PRO A 1 72 ? 10.871 2.484 -11.676 1.00 71.38 72 PRO A N 1
ATOM 568 C CA . PRO A 1 72 ? 10.786 1.456 -10.647 1.00 71.38 72 PRO A CA 1
ATOM 569 C C . PRO A 1 72 ? 9.516 0.636 -10.844 1.00 71.38 72 PRO A C 1
ATOM 571 O O . PRO A 1 72 ? 8.451 1.185 -11.153 1.00 71.38 72 PRO A O 1
ATOM 574 N N . VAL A 1 73 ? 9.625 -0.673 -10.629 1.00 67.44 73 VAL A N 1
ATOM 575 C CA . VAL A 1 73 ? 8.436 -1.499 -10.445 1.00 67.44 73 VAL A CA 1
ATOM 576 C C . VAL A 1 73 ? 7.774 -1.011 -9.162 1.00 67.44 73 VAL A C 1
ATOM 578 O O . VAL A 1 73 ? 8.384 -1.031 -8.095 1.00 67.44 73 VAL A O 1
ATOM 581 N N . LYS A 1 74 ? 6.541 -0.512 -9.268 1.00 60.41 74 LYS A N 1
ATOM 582 C CA . LYS A 1 74 ? 5.735 -0.190 -8.091 1.00 60.41 74 LYS A CA 1
ATOM 583 C C . LYS A 1 74 ? 5.286 -1.502 -7.461 1.00 60.41 74 LYS A C 1
ATOM 585 O O . LYS A 1 74 ? 4.230 -2.015 -7.821 1.00 60.41 74 LYS A O 1
ATOM 590 N N . ASN A 1 75 ? 6.089 -2.049 -6.559 1.00 58.31 75 ASN A N 1
ATOM 591 C CA . ASN A 1 75 ? 5.615 -3.098 -5.672 1.00 58.31 75 ASN A CA 1
ATOM 592 C C . ASN A 1 75 ? 4.810 -2.406 -4.566 1.00 58.31 75 ASN A C 1
ATOM 594 O O . ASN A 1 75 ? 5.366 -1.531 -3.904 1.00 58.31 75 ASN A O 1
ATOM 598 N N . PRO A 1 76 ? 3.510 -2.703 -4.401 1.00 59.03 76 PRO A N 1
ATOM 599 C CA . PRO A 1 76 ? 2.771 -2.190 -3.257 1.00 59.03 76 PRO A CA 1
ATOM 600 C C . PRO A 1 76 ? 3.436 -2.685 -1.963 1.00 59.03 76 PRO A C 1
ATOM 602 O O . PRO A 1 76 ? 4.006 -3.783 -1.964 1.00 59.03 76 PRO A O 1
ATOM 605 N N . PRO A 1 77 ? 3.366 -1.913 -0.865 1.00 63.16 77 PRO A N 1
ATOM 606 C CA . PRO A 1 77 ? 3.883 -2.358 0.415 1.00 63.16 77 PRO A CA 1
ATOM 607 C C . PRO A 1 77 ? 3.192 -3.667 0.820 1.00 63.16 77 PRO A C 1
ATOM 609 O O . PRO A 1 77 ? 2.038 -3.899 0.428 1.00 63.16 77 PRO A O 1
ATOM 612 N N . PRO A 1 78 ? 3.880 -4.528 1.591 1.00 62.41 78 PRO A N 1
ATOM 613 C CA . PRO A 1 78 ? 3.307 -5.779 2.054 1.00 62.41 78 PRO A CA 1
ATOM 614 C C . PRO A 1 78 ? 1.981 -5.523 2.770 1.00 62.41 78 PRO A C 1
ATOM 616 O O . PRO A 1 78 ? 1.819 -4.568 3.533 1.00 62.41 78 PRO A O 1
ATOM 619 N N . VAL A 1 79 ? 1.012 -6.387 2.485 1.00 62.53 79 VAL A N 1
ATOM 620 C CA . VAL A 1 79 ? -0.288 -6.363 3.146 1.00 62.53 79 VAL A CA 1
ATOM 621 C C . VAL A 1 79 ? -0.095 -6.815 4.581 1.00 62.53 79 VAL A C 1
ATOM 623 O O . VAL A 1 79 ? 0.412 -7.910 4.817 1.00 62.53 79 VAL A O 1
ATOM 626 N N . ILE A 1 80 ? -0.543 -5.997 5.531 1.00 65.75 80 ILE A N 1
ATOM 627 C CA . ILE A 1 80 ? -0.638 -6.422 6.919 1.00 65.75 80 ILE A CA 1
ATOM 628 C C . ILE A 1 80 ? -2.093 -6.730 7.257 1.00 65.75 80 ILE A C 1
ATOM 630 O O . ILE A 1 80 ? -2.985 -5.947 6.935 1.00 65.75 80 ILE A O 1
ATOM 634 N N . ALA A 1 81 ? -2.319 -7.857 7.932 1.00 65.69 81 ALA A N 1
ATOM 635 C CA . ALA A 1 81 ? -3.615 -8.241 8.472 1.00 65.69 81 ALA A CA 1
ATOM 636 C C . ALA A 1 81 ? -3.596 -8.169 10.008 1.00 65.69 81 ALA A C 1
ATOM 638 O O . ALA A 1 81 ? -2.700 -8.715 10.665 1.00 65.69 81 ALA A O 1
ATOM 639 N N . PHE A 1 82 ? -4.599 -7.505 10.584 1.00 72.44 82 PHE A N 1
ATOM 640 C CA . PHE A 1 82 ? -4.941 -7.686 11.996 1.00 72.44 82 PHE A CA 1
ATOM 641 C C . PHE A 1 82 ? -5.516 -9.093 12.210 1.00 72.44 82 PHE A C 1
ATOM 643 O O . PHE A 1 82 ? -5.855 -9.777 11.245 1.00 72.44 82 PHE A O 1
ATOM 650 N N . ALA A 1 83 ? -5.609 -9.542 13.463 1.00 70.12 83 ALA A N 1
ATOM 651 C CA . ALA A 1 83 ? -6.250 -10.818 13.780 1.00 70.12 83 ALA A CA 1
ATOM 652 C C . ALA A 1 83 ? -7.675 -10.912 13.188 1.00 70.12 83 ALA A C 1
ATOM 654 O O . ALA A 1 83 ? -8.460 -9.974 13.312 1.00 70.12 83 ALA A O 1
ATOM 655 N N . ASP A 1 84 ? -8.011 -12.062 12.587 1.00 65.62 84 ASP A N 1
ATOM 656 C CA . ASP A 1 84 ? -9.289 -12.296 11.883 1.00 65.62 84 ASP A CA 1
ATOM 657 C C . ASP A 1 84 ? -10.526 -12.209 12.795 1.00 65.62 84 ASP A C 1
ATOM 659 O O . ASP A 1 84 ? -11.650 -12.052 12.316 1.00 65.62 84 ASP A O 1
ATOM 663 N N . LEU A 1 85 ? -10.332 -12.329 14.111 1.00 75.56 85 LEU A N 1
ATOM 664 C CA . LEU A 1 85 ? -11.396 -12.293 15.104 1.00 75.56 85 LEU A CA 1
ATOM 665 C C . LEU A 1 85 ? -11.022 -11.327 16.230 1.00 75.56 85 LEU A C 1
ATOM 667 O O . LEU A 1 85 ? -10.239 -11.663 17.119 1.00 75.56 85 LEU A O 1
ATOM 671 N N . ILE A 1 86 ? -11.587 -10.122 16.180 1.00 88.88 86 ILE A N 1
ATOM 672 C CA . ILE A 1 86 ? -11.437 -9.114 17.229 1.00 88.88 86 ILE A CA 1
ATOM 673 C C . ILE A 1 86 ? -12.743 -9.048 18.005 1.00 88.88 86 ILE A C 1
ATOM 675 O O . ILE A 1 86 ? -13.795 -8.761 17.435 1.00 88.88 86 ILE A O 1
ATOM 679 N N . THR A 1 87 ? -12.658 -9.302 19.307 1.00 92.75 87 THR A N 1
ATOM 680 C CA . THR A 1 87 ? -13.803 -9.270 20.218 1.00 92.75 87 THR A CA 1
ATOM 681 C C . THR A 1 87 ? -13.567 -8.239 21.311 1.00 92.75 87 THR A C 1
ATOM 683 O O . THR A 1 87 ? -12.441 -8.071 21.793 1.00 92.75 87 THR A O 1
ATOM 686 N N . VAL A 1 88 ? -14.628 -7.534 21.692 1.00 94.88 88 VAL A N 1
ATOM 687 C CA . VAL A 1 88 ? -14.606 -6.503 22.728 1.00 94.88 88 VAL A CA 1
ATOM 688 C C . VAL A 1 88 ? -15.906 -6.510 23.519 1.00 94.88 88 VAL A C 1
ATOM 690 O O . VAL A 1 88 ? -16.986 -6.609 22.944 1.00 94.88 88 VAL A O 1
ATOM 693 N N . ASP A 1 89 ? -15.808 -6.362 24.836 1.00 94.25 89 ASP A N 1
ATOM 694 C CA . ASP A 1 89 ? -16.983 -6.162 25.682 1.00 94.25 89 ASP A CA 1
ATOM 695 C C . ASP A 1 89 ? -17.650 -4.815 25.383 1.00 94.25 89 ASP A C 1
ATOM 697 O O . ASP A 1 89 ? -16.992 -3.824 25.058 1.00 94.25 89 ASP A O 1
ATOM 701 N N . GLU A 1 90 ? -18.958 -4.727 25.594 1.00 92.12 90 GLU A N 1
ATOM 702 C CA . GLU A 1 90 ? -19.671 -3.456 25.552 1.00 92.12 90 GLU A CA 1
ATOM 703 C C . GLU A 1 90 ? -19.088 -2.438 26.555 1.00 92.12 90 GLU A C 1
ATOM 705 O O . GLU A 1 90 ? -18.942 -2.703 27.762 1.00 92.12 90 GLU A O 1
ATOM 710 N N . GLY A 1 91 ? -18.736 -1.255 26.037 1.00 91.62 91 GLY A N 1
ATOM 711 C CA . GLY A 1 91 ? -18.025 -0.205 26.777 1.00 91.62 91 GLY A CA 1
ATOM 712 C C . GLY A 1 91 ? -16.563 -0.551 27.096 1.00 91.62 91 GLY A C 1
ATOM 713 O O . GLY A 1 91 ? -15.928 0.122 27.907 1.00 91.62 91 GLY A O 1
ATOM 714 N N . GLY A 1 92 ? -16.052 -1.646 26.533 1.00 93.94 92 GLY A N 1
ATOM 715 C CA . GLY A 1 92 ? -14.718 -2.179 26.759 1.00 93.94 92 GLY A CA 1
ATOM 716 C C . GLY A 1 92 ? -13.687 -1.704 25.740 1.00 93.94 92 GLY A C 1
ATOM 717 O O . GLY A 1 92 ? -13.966 -0.929 24.822 1.00 93.94 92 GLY A O 1
ATOM 718 N N . ARG A 1 93 ? -12.460 -2.197 25.918 1.00 95.25 93 ARG A N 1
ATOM 719 C CA . ARG A 1 93 ? -11.306 -1.914 25.062 1.00 95.25 93 ARG A CA 1
ATOM 720 C C . ARG A 1 93 ? -10.565 -3.210 24.752 1.00 95.25 93 ARG A C 1
ATOM 722 O O . ARG A 1 93 ? -10.373 -4.019 25.655 1.00 95.25 93 ARG A O 1
ATOM 729 N N . THR A 1 94 ? -10.113 -3.380 23.513 1.00 94.00 94 THR A N 1
ATOM 730 C CA . THR A 1 94 ? -9.360 -4.563 23.066 1.00 94.00 94 THR A CA 1
ATOM 731 C C . THR A 1 94 ? -8.160 -4.151 22.201 1.00 94.00 94 THR A C 1
ATOM 733 O O . THR A 1 94 ? -8.277 -3.180 21.444 1.00 94.00 94 THR A O 1
ATOM 736 N N . PRO A 1 95 ? -6.986 -4.796 22.334 1.00 92.19 95 PRO A N 1
ATOM 737 C CA . PRO A 1 95 ? -5.823 -4.488 21.505 1.00 92.19 95 PRO A CA 1
ATOM 738 C C . PRO A 1 95 ? -6.040 -4.912 20.048 1.00 92.19 95 PRO A C 1
ATOM 740 O O . PRO A 1 95 ? -6.629 -5.955 19.769 1.00 92.19 95 PRO A O 1
ATOM 743 N N . LEU A 1 96 ? -5.516 -4.118 19.116 1.00 90.00 96 LEU A N 1
ATOM 744 C CA . LEU A 1 96 ? -5.485 -4.437 17.690 1.00 90.00 96 LEU A CA 1
ATOM 745 C C . LEU A 1 96 ? -4.084 -4.935 17.322 1.00 90.00 96 LEU A C 1
ATOM 747 O O . LEU A 1 96 ? -3.240 -4.162 16.879 1.00 90.00 96 LEU A O 1
ATOM 751 N N . SER A 1 97 ? -3.826 -6.227 17.524 1.00 79.88 97 SER A N 1
ATOM 752 C CA . SER A 1 97 ? -2.526 -6.849 17.226 1.00 79.88 97 SER A CA 1
ATOM 753 C C . SER A 1 97 ? -2.500 -7.512 15.841 1.00 79.88 97 SER A C 1
ATOM 755 O O . SER A 1 97 ? -3.527 -7.957 15.316 1.00 79.88 97 SER A O 1
ATOM 757 N N . PHE A 1 98 ? -1.308 -7.610 15.248 1.00 75.44 98 PHE A N 1
ATOM 758 C CA . PHE A 1 98 ? -1.111 -8.285 13.964 1.00 75.44 98 PHE A CA 1
ATOM 759 C C . PHE A 1 98 ? -1.238 -9.801 14.053 1.00 75.44 98 PHE A C 1
ATOM 761 O O . PHE A 1 98 ? -0.832 -10.428 15.033 1.00 75.44 98 PHE A O 1
ATOM 768 N N . HIS A 1 99 ? -1.707 -10.401 12.960 1.00 66.25 99 HIS A N 1
ATOM 769 C CA . HIS A 1 99 ? -1.569 -11.832 12.758 1.00 66.25 99 HIS A CA 1
ATOM 770 C C . HIS A 1 99 ? -0.191 -12.139 12.144 1.00 66.25 99 HIS A C 1
ATOM 772 O O . HIS A 1 99 ? 0.145 -11.673 11.055 1.00 66.25 99 HIS A O 1
ATOM 778 N N . HIS A 1 100 ? 0.612 -12.948 12.841 1.00 53.56 100 HIS A N 1
ATOM 779 C CA . HIS A 1 100 ? 2.033 -13.198 12.537 1.00 53.56 100 HIS A CA 1
ATOM 780 C C . HIS A 1 100 ? 2.293 -13.748 11.117 1.00 53.56 100 HIS A C 1
ATOM 782 O O . HIS A 1 100 ? 3.381 -13.591 10.572 1.00 53.56 100 HIS A O 1
ATOM 788 N N . PHE A 1 101 ? 1.283 -14.360 10.487 1.00 47.91 101 PHE A N 1
ATOM 789 C CA . PHE A 1 101 ? 1.404 -15.007 9.176 1.00 47.91 101 PHE A CA 1
ATOM 790 C C . PHE A 1 101 ? 1.740 -14.039 8.025 1.00 47.91 101 PHE A C 1
ATOM 792 O O . PHE A 1 101 ? 2.373 -14.452 7.058 1.00 47.91 101 PHE A O 1
ATOM 799 N N . PHE A 1 102 ? 1.371 -12.757 8.134 1.00 52.38 102 PHE A N 1
ATOM 800 C CA . PHE A 1 102 ? 1.653 -11.747 7.102 1.00 52.38 102 PHE A CA 1
ATOM 801 C C . PHE A 1 102 ? 2.930 -10.930 7.364 1.00 52.38 102 PHE A C 1
ATOM 803 O O . PHE A 1 102 ? 3.464 -10.327 6.437 1.00 52.38 102 PHE A O 1
ATOM 810 N N . ALA A 1 103 ? 3.462 -10.950 8.591 1.00 49.59 103 ALA A N 1
ATOM 811 C CA . ALA A 1 103 ? 4.678 -10.214 8.951 1.00 49.59 103 ALA A CA 1
ATOM 812 C C . ALA A 1 103 ? 5.964 -10.872 8.407 1.00 49.59 103 ALA A C 1
ATOM 814 O O . ALA A 1 103 ? 6.908 -10.175 8.047 1.00 49.59 103 ALA A O 1
ATOM 815 N N . ALA A 1 104 ? 5.982 -12.203 8.275 1.00 41.94 104 ALA A N 1
ATOM 816 C CA . ALA A 1 104 ? 7.167 -12.965 7.861 1.00 41.94 104 ALA A CA 1
ATOM 817 C C . ALA A 1 104 ? 7.565 -12.774 6.382 1.00 41.94 104 ALA A C 1
ATOM 819 O O . ALA A 1 104 ? 8.712 -13.007 6.016 1.00 41.94 104 ALA A O 1
ATOM 820 N N . ALA A 1 105 ? 6.648 -12.327 5.516 1.00 45.09 105 ALA A N 1
ATOM 821 C CA . ALA A 1 105 ? 6.981 -11.979 4.129 1.00 45.09 105 ALA A CA 1
ATOM 822 C C . ALA A 1 105 ? 7.664 -10.600 4.001 1.00 45.09 105 ALA A C 1
ATOM 824 O O . ALA A 1 105 ? 8.057 -10.215 2.903 1.00 45.09 105 ALA A O 1
ATOM 825 N N . ALA A 1 106 ? 7.775 -9.862 5.109 1.00 49.22 106 ALA A N 1
ATOM 826 C CA . ALA A 1 106 ? 8.174 -8.461 5.166 1.00 49.22 106 ALA A CA 1
ATOM 827 C C . ALA A 1 106 ? 9.328 -8.195 6.154 1.00 49.22 106 ALA A C 1
ATOM 829 O O . ALA A 1 106 ? 9.653 -7.035 6.402 1.00 49.22 106 ALA A O 1
ATOM 830 N N . GLU A 1 107 ? 9.976 -9.241 6.692 1.00 43.94 107 GLU A N 1
ATOM 831 C CA . GLU A 1 107 ? 11.085 -9.108 7.659 1.00 43.94 107 GLU A CA 1
ATOM 832 C C . GLU A 1 107 ? 12.286 -8.307 7.122 1.00 43.94 107 GLU A C 1
ATOM 834 O O . GLU A 1 107 ? 12.989 -7.695 7.918 1.00 43.94 107 GLU A O 1
ATOM 839 N N . ASP A 1 108 ? 12.465 -8.210 5.799 1.00 45.56 108 ASP A N 1
ATOM 840 C CA . ASP A 1 108 ? 13.491 -7.356 5.171 1.00 45.56 108 ASP A CA 1
ATOM 841 C C . ASP A 1 108 ? 12.927 -6.051 4.557 1.00 45.56 108 ASP A C 1
ATOM 843 O O . ASP A 1 108 ? 13.681 -5.268 3.977 1.00 45.56 108 ASP A O 1
ATOM 847 N N . SER A 1 109 ? 11.610 -5.797 4.632 1.00 48.81 109 SER A N 1
ATOM 848 C CA . SER A 1 109 ? 10.946 -4.743 3.840 1.00 48.81 109 SER A CA 1
ATOM 849 C C . SER A 1 109 ? 9.985 -3.825 4.594 1.00 48.81 109 SER A C 1
ATOM 851 O O . SER A 1 109 ? 9.339 -2.991 3.949 1.00 48.81 109 SER A O 1
ATOM 853 N N . PHE A 1 110 ? 9.831 -3.945 5.914 1.00 52.62 110 PHE A N 1
ATOM 854 C CA . PHE A 1 110 ? 9.181 -2.874 6.667 1.00 52.62 110 PHE A CA 1
ATOM 855 C C . PHE A 1 110 ? 10.103 -1.655 6.630 1.00 52.62 110 PHE A C 1
ATOM 857 O O . PHE A 1 110 ? 11.043 -1.541 7.409 1.00 52.62 110 PHE A O 1
ATOM 864 N N . GLN A 1 111 ? 9.863 -0.757 5.671 1.00 55.41 111 GLN A N 1
ATOM 865 C CA . GLN A 1 111 ? 10.420 0.586 5.736 1.00 55.41 111 GLN A CA 1
ATOM 866 C C . GLN A 1 111 ? 9.981 1.165 7.080 1.00 55.41 111 GLN A C 1
ATOM 868 O O . GLN A 1 111 ? 8.783 1.180 7.367 1.00 55.41 111 GLN A O 1
ATOM 873 N N . GLU A 1 112 ? 10.930 1.616 7.901 1.00 56.03 112 GLU A N 1
ATOM 874 C CA . GLU A 1 112 ? 10.643 2.174 9.232 1.00 56.03 112 GLU A CA 1
ATOM 875 C C . GLU A 1 112 ? 9.668 3.372 9.188 1.00 56.03 112 GLU A C 1
ATOM 877 O O . GLU A 1 112 ? 9.104 3.760 10.207 1.00 56.03 112 GLU A O 1
ATOM 882 N N . ASP A 1 113 ? 9.379 3.881 7.987 1.00 69.06 113 ASP A N 1
ATOM 883 C CA . ASP A 1 113 ? 8.467 4.984 7.697 1.00 69.06 113 ASP A CA 1
ATOM 884 C C . ASP A 1 113 ? 7.085 4.553 7.149 1.00 69.06 113 ASP A C 1
ATOM 886 O O . ASP A 1 113 ? 6.372 5.368 6.563 1.00 69.06 113 ASP A O 1
ATOM 890 N N . ALA A 1 114 ? 6.677 3.286 7.264 1.00 80.44 114 ALA A N 1
ATOM 891 C CA . ALA A 1 114 ? 5.372 2.849 6.761 1.00 80.44 114 ALA A CA 1
ATOM 892 C C . ALA A 1 114 ? 4.221 3.114 7.762 1.00 80.44 114 ALA A C 1
ATOM 894 O O . ALA A 1 114 ? 4.312 2.846 8.964 1.00 80.44 114 ALA A O 1
ATOM 895 N N . PHE A 1 115 ? 3.091 3.613 7.246 1.00 87.88 115 PHE A N 1
ATOM 896 C CA . PHE A 1 115 ? 1.930 4.044 8.034 1.00 87.88 115 PHE A CA 1
ATOM 897 C C . PHE A 1 115 ? 0.667 3.251 7.694 1.00 87.88 115 PHE A C 1
ATOM 899 O O . PHE A 1 115 ? 0.387 2.956 6.528 1.00 87.88 115 PHE A O 1
ATOM 906 N N . ILE A 1 116 ? -0.154 2.998 8.713 1.00 89.38 116 ILE A N 1
ATOM 907 C CA . ILE A 1 116 ? -1.544 2.573 8.560 1.00 89.38 116 ILE A CA 1
ATOM 908 C C . ILE A 1 116 ? -2.405 3.817 8.341 1.00 89.38 116 ILE A C 1
ATOM 910 O O . ILE A 1 116 ? -2.392 4.747 9.147 1.00 89.38 116 ILE A O 1
ATOM 914 N N . LYS A 1 117 ? -3.171 3.837 7.249 1.00 91.44 117 LYS A N 1
ATOM 915 C CA . LYS A 1 117 ? -4.141 4.893 6.927 1.00 91.44 117 LYS A CA 1
ATOM 916 C C . LYS A 1 117 ? -5.552 4.330 7.049 1.00 91.44 117 LYS A C 1
ATOM 918 O O . LYS A 1 117 ? -5.891 3.367 6.360 1.00 91.44 117 LYS A O 1
ATOM 923 N N . LEU A 1 118 ? -6.381 4.937 7.896 1.00 91.88 118 LEU A N 1
ATOM 924 C CA . LEU A 1 118 ? -7.782 4.557 8.058 1.00 91.88 118 LEU A CA 1
ATOM 925 C C . LEU A 1 118 ? -8.604 5.158 6.908 1.00 91.88 118 LEU A C 1
ATOM 927 O O . LEU A 1 118 ? -8.713 6.369 6.753 1.00 91.88 118 LEU A O 1
ATOM 931 N N . SER A 1 119 ? -9.153 4.285 6.067 1.00 91.94 119 SER A N 1
ATOM 932 C CA . SER A 1 119 ? -10.023 4.640 4.936 1.00 91.94 119 SER A CA 1
ATOM 933 C C . SER A 1 119 ? -11.505 4.685 5.312 1.00 91.94 119 SER A C 1
ATOM 935 O O . SER A 1 119 ? -12.274 5.404 4.679 1.00 91.94 119 SER A O 1
ATOM 937 N N . ALA A 1 120 ? -11.894 3.935 6.344 1.00 92.06 120 ALA A N 1
ATOM 938 C CA . ALA A 1 120 ? -13.199 4.015 6.982 1.00 92.06 120 ALA A CA 1
ATOM 939 C C . ALA A 1 120 ? -13.017 3.817 8.488 1.00 92.06 120 ALA A C 1
ATOM 941 O O . ALA A 1 120 ? -12.355 2.866 8.911 1.00 92.06 120 ALA A O 1
ATOM 942 N N . LEU A 1 121 ? -13.582 4.729 9.274 1.00 93.31 121 LEU A N 1
ATOM 943 C CA . LEU A 1 121 ? -13.549 4.674 10.731 1.00 93.31 121 LEU A CA 1
ATOM 944 C C . LEU A 1 121 ? -14.652 3.757 11.275 1.00 93.31 121 LEU A C 1
ATOM 946 O O . LEU A 1 121 ? -15.687 3.619 10.617 1.00 93.31 121 LEU A O 1
ATOM 950 N N . PRO A 1 122 ? -14.448 3.176 12.471 1.00 93.75 122 PRO A N 1
ATOM 951 C CA . PRO A 1 122 ? -15.517 2.502 13.201 1.00 93.75 122 PRO A CA 1
ATOM 952 C C . PRO A 1 122 ? -16.707 3.437 13.451 1.00 93.75 122 PRO A C 1
ATOM 954 O O . PRO A 1 122 ? -16.537 4.640 13.667 1.00 93.75 122 PRO A O 1
ATOM 957 N N . GLN A 1 123 ? -17.917 2.881 13.410 1.00 93.62 123 GLN A N 1
ATOM 958 C CA . GLN A 1 123 ? -19.160 3.626 13.615 1.00 93.62 123 GLN A CA 1
ATOM 959 C C . GLN A 1 123 ? -19.570 3.670 15.090 1.00 93.62 123 GLN A C 1
ATOM 961 O O . GLN A 1 123 ? -20.193 4.641 15.528 1.00 93.62 123 GLN A O 1
ATOM 966 N N . TYR A 1 124 ? -19.259 2.618 15.842 1.00 94.62 124 TYR A N 1
ATOM 967 C CA . TYR A 1 124 ? -19.712 2.422 17.214 1.00 94.62 124 TYR A CA 1
ATOM 968 C C . TYR A 1 124 ? -18.586 2.536 18.240 1.00 94.62 124 TYR A C 1
ATOM 970 O O . TYR A 1 124 ? -18.864 2.750 19.418 1.00 94.62 124 TYR A O 1
ATOM 978 N N . GLY A 1 125 ? -17.331 2.474 17.811 1.00 94.00 125 GLY A N 1
ATOM 979 C CA . GLY A 1 125 ? -16.172 2.716 18.660 1.00 94.00 125 GLY A CA 1
ATOM 980 C C . GLY A 1 125 ? -15.177 3.703 18.075 1.00 94.00 125 GLY A C 1
ATOM 981 O O . GLY A 1 125 ? -15.442 4.398 17.099 1.00 94.00 125 GLY A O 1
ATOM 982 N N . CYS A 1 126 ? -14.002 3.770 18.688 1.00 94.38 126 CYS A N 1
ATOM 983 C CA . CYS A 1 126 ? -12.867 4.522 18.172 1.00 94.38 126 CYS A CA 1
ATOM 984 C C . CYS A 1 126 ? -11.591 3.685 18.203 1.00 94.38 126 CYS A C 1
ATOM 986 O O . CYS A 1 126 ? -11.368 2.898 19.125 1.00 94.38 126 CYS A O 1
ATOM 988 N N . ILE A 1 127 ? -10.736 3.908 17.210 1.00 94.50 127 ILE A N 1
ATOM 989 C CA . ILE A 1 127 ? -9.357 3.429 17.215 1.00 94.50 127 ILE A CA 1
ATOM 990 C C . ILE A 1 127 ? -8.540 4.398 18.065 1.00 94.50 127 ILE A C 1
ATOM 992 O O . ILE A 1 127 ? -8.555 5.599 17.809 1.00 94.50 127 ILE A O 1
ATOM 996 N N . GLU A 1 128 ? -7.852 3.894 19.079 1.00 94.44 128 GLU A N 1
ATOM 997 C CA . GLU A 1 128 ? -7.054 4.678 20.017 1.00 94.44 128 GLU A CA 1
ATOM 998 C C . GLU A 1 128 ? -5.582 4.301 19.887 1.00 94.44 128 GLU A C 1
ATOM 1000 O O . GLU A 1 128 ? -5.232 3.121 19.917 1.00 94.44 128 GLU A O 1
ATOM 1005 N N . ASN A 1 129 ? -4.722 5.310 19.791 1.00 94.12 129 ASN A N 1
ATOM 1006 C CA . ASN A 1 129 ? -3.286 5.154 19.924 1.00 94.12 129 ASN A CA 1
ATOM 1007 C C . ASN A 1 129 ? -2.880 5.583 21.335 1.00 94.12 129 ASN A C 1
ATOM 1009 O O . ASN A 1 129 ? -2.890 6.763 21.671 1.00 94.12 129 ASN A O 1
ATOM 1013 N N . MET A 1 130 ? -2.530 4.621 22.182 1.00 92.88 130 MET A N 1
ATOM 1014 C CA . MET A 1 130 ? -2.130 4.879 23.568 1.00 92.88 130 MET A CA 1
ATOM 1015 C C . MET A 1 130 ? -0.710 5.453 23.688 1.00 92.88 130 MET A C 1
ATOM 1017 O O . MET A 1 130 ? -0.371 5.980 24.747 1.00 92.88 130 MET A O 1
ATOM 1021 N N . GLY A 1 131 ? 0.106 5.365 22.633 1.00 91.00 131 GLY A N 1
ATOM 1022 C CA . GLY A 1 131 ? 1.439 5.964 22.574 1.00 91.00 131 GLY A CA 1
ATOM 1023 C C . GLY A 1 131 ? 1.384 7.474 22.330 1.00 91.00 131 GLY A C 1
ATOM 1024 O O . GLY A 1 131 ? 2.083 8.233 22.999 1.00 91.00 131 GLY A O 1
ATOM 1025 N N . THR A 1 132 ? 0.509 7.922 21.423 1.00 90.88 132 THR A N 1
ATOM 1026 C CA . THR A 1 132 ? 0.355 9.348 21.072 1.00 90.88 132 THR A CA 1
ATOM 1027 C C . THR A 1 132 ? -0.814 10.037 21.781 1.00 90.88 132 THR A C 1
ATOM 1029 O O . THR A 1 132 ? -0.800 11.255 21.959 1.00 90.88 132 THR A O 1
ATOM 1032 N N . GLY A 1 133 ? -1.816 9.272 22.219 1.00 90.44 133 GLY A N 1
ATOM 1033 C CA . GLY A 1 133 ? -3.086 9.771 22.751 1.00 90.44 133 GLY A CA 1
ATOM 1034 C C . GLY A 1 133 ? -4.148 10.050 21.682 1.00 90.44 133 GLY A C 1
ATOM 1035 O O . GLY A 1 133 ? -5.230 10.535 22.022 1.00 90.44 133 GLY A O 1
ATOM 1036 N N . ASP A 1 134 ? -3.866 9.752 20.411 1.00 91.75 134 ASP A N 1
ATOM 1037 C CA . ASP A 1 134 ? -4.803 9.984 19.314 1.00 91.75 134 ASP A CA 1
ATOM 1038 C C . ASP A 1 134 ? -6.009 9.043 19.380 1.00 91.75 134 ASP A C 1
ATOM 1040 O O . ASP A 1 134 ? -5.921 7.893 19.819 1.00 91.75 134 ASP A O 1
ATOM 1044 N N . ARG A 1 135 ? -7.159 9.535 18.912 1.00 92.19 135 ARG A N 1
ATOM 1045 C CA . ARG A 1 135 ? -8.401 8.763 18.807 1.00 92.19 135 ARG A CA 1
ATOM 1046 C C . ARG A 1 135 ? -9.083 9.073 17.484 1.00 92.19 135 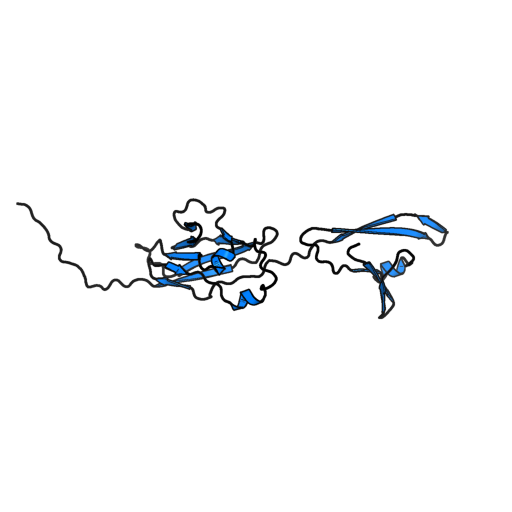ARG A C 1
ATOM 1048 O O . ARG A 1 135 ? -9.233 10.242 17.135 1.00 92.19 135 ARG A O 1
ATOM 1055 N N . PHE A 1 136 ? -9.545 8.034 16.798 1.00 92.88 136 PHE A N 1
ATOM 1056 C CA . PHE A 1 136 ? -10.196 8.125 15.495 1.00 92.88 136 PHE A CA 1
ATOM 1057 C C . PHE A 1 136 ? -11.548 7.406 15.535 1.00 92.88 136 PHE A C 1
ATOM 1059 O O . PHE A 1 136 ? -11.602 6.189 15.722 1.00 92.88 136 PHE A O 1
ATOM 1066 N N . GLY A 1 137 ? -12.640 8.155 15.392 1.00 91.06 137 GLY A N 1
ATOM 1067 C CA . GLY A 1 137 ? -14.007 7.632 15.473 1.00 91.06 137 GLY A CA 1
ATOM 1068 C C . GLY A 1 137 ? -15.045 8.716 15.803 1.00 91.06 137 GLY A C 1
ATOM 1069 O O . GLY A 1 137 ? -14.745 9.913 15.717 1.00 91.06 137 GLY A O 1
ATOM 1070 N N . PRO A 1 138 ? -16.264 8.329 16.214 1.00 87.69 138 PRO A N 1
ATOM 1071 C CA . PRO A 1 138 ? -17.341 9.256 16.538 1.00 87.69 138 PRO A CA 1
ATOM 1072 C C . PRO A 1 138 ? -16.928 10.286 17.598 1.00 87.69 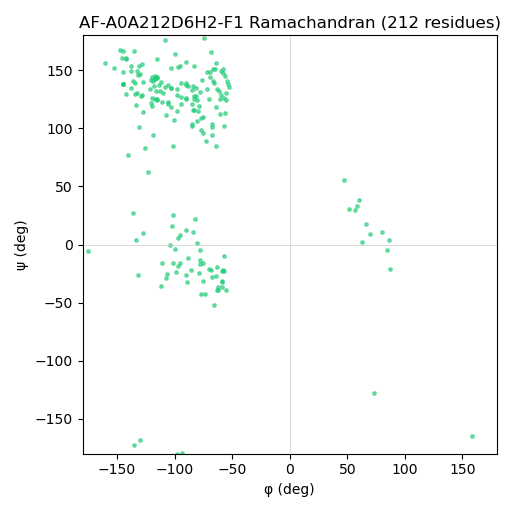138 PRO A C 1
ATOM 1074 O O . PRO A 1 138 ? -16.401 9.940 18.655 1.00 87.69 138 PRO A O 1
ATOM 1077 N N . GLY A 1 139 ? -17.192 11.567 17.324 1.00 77.44 139 GLY A N 1
ATOM 1078 C CA . GLY A 1 139 ? -16.906 12.668 18.253 1.00 77.44 139 GLY A CA 1
ATOM 1079 C C . GLY A 1 139 ? -15.447 13.140 18.279 1.00 77.44 139 GLY A C 1
ATOM 1080 O O . GLY A 1 139 ? -15.090 13.928 19.154 1.00 77.44 139 GLY A O 1
ATOM 1081 N N . THR A 1 140 ? -14.612 12.693 17.337 1.00 76.81 140 THR A N 1
ATOM 1082 C CA . THR A 1 140 ? -13.225 13.161 17.174 1.00 76.81 140 THR A CA 1
ATOM 1083 C C . THR A 1 140 ? -13.135 14.247 16.094 1.00 76.81 140 THR A C 1
ATOM 1085 O O . THR A 1 140 ? -14.002 14.352 15.232 1.00 76.81 140 THR A O 1
ATOM 1088 N N . THR A 1 141 ? -12.141 15.136 16.186 1.00 60.06 141 THR A N 1
ATOM 1089 C CA . THR A 1 141 ? -12.053 16.359 15.359 1.00 60.06 141 THR A CA 1
ATOM 1090 C C . THR A 1 141 ? -11.152 16.225 14.125 1.00 60.06 141 THR A C 1
ATOM 1092 O O . THR A 1 141 ? -10.911 17.231 13.461 1.00 60.06 141 THR A O 1
ATOM 1095 N N . SER A 1 142 ? -10.611 15.038 13.819 1.00 57.34 142 SER A N 1
ATOM 1096 C CA . SER A 1 142 ? -9.593 14.872 12.769 1.00 57.34 142 SER A CA 1
ATOM 1097 C C . SER A 1 142 ? -9.800 13.595 11.948 1.00 57.34 142 SER A C 1
ATOM 1099 O O . SER A 1 142 ? -9.107 12.596 12.121 1.00 57.34 142 SER A O 1
ATOM 1101 N N . ASP A 1 143 ? -10.771 13.640 11.035 1.00 64.50 143 ASP A N 1
ATOM 1102 C CA . ASP A 1 143 ? -11.117 12.515 10.152 1.00 64.50 143 ASP A CA 1
ATOM 1103 C C . ASP A 1 143 ? -10.263 12.461 8.872 1.00 64.50 143 ASP A C 1
ATOM 1105 O O . ASP A 1 143 ? -10.144 11.413 8.241 1.00 64.50 143 ASP A O 1
ATOM 1109 N N . LEU A 1 144 ? -9.655 13.582 8.459 1.00 60.69 144 LEU A N 1
ATOM 1110 C CA . LEU A 1 144 ? -8.978 13.685 7.156 1.00 60.69 144 LEU A CA 1
ATOM 1111 C C . LEU A 1 144 ? -7.590 13.028 7.105 1.00 60.69 144 LEU A C 1
ATOM 1113 O O . LEU A 1 144 ? -7.100 12.755 6.010 1.00 60.69 144 LEU A O 1
ATOM 1117 N N . GLU A 1 145 ? -6.969 12.745 8.252 1.00 71.44 145 GLU A N 1
ATOM 1118 C CA . GLU A 1 145 ? -5.608 12.188 8.322 1.00 71.44 145 GLU A CA 1
ATOM 1119 C C . GLU A 1 145 ? -5.459 11.057 9.346 1.00 71.44 145 GLU A C 1
ATOM 1121 O O . GLU A 1 145 ? -4.363 10.820 9.854 1.00 71.44 145 GLU A O 1
ATOM 1126 N N . ALA A 1 146 ? -6.543 10.334 9.636 1.00 88.62 146 ALA A N 1
ATOM 1127 C CA . ALA A 1 146 ? -6.535 9.249 10.610 1.00 88.62 146 ALA A CA 1
ATOM 1128 C C . ALA A 1 146 ? -5.490 8.175 10.244 1.00 88.62 146 ALA A C 1
ATOM 1130 O O . ALA A 1 146 ? -5.663 7.380 9.312 1.00 88.62 146 ALA A O 1
ATOM 1131 N N . SER A 1 147 ? -4.350 8.211 10.935 1.00 91.81 147 SER A N 1
ATOM 1132 C CA . SER A 1 147 ? -3.200 7.362 10.649 1.00 91.81 147 SER A CA 1
ATOM 1133 C C . SER A 1 147 ? -2.240 7.256 11.816 1.00 91.81 147 SER A C 1
ATOM 1135 O O . SER A 1 147 ? -2.191 8.129 12.675 1.00 91.81 147 SER A O 1
ATOM 1137 N N . PHE A 1 148 ? -1.482 6.168 11.818 1.00 90.94 148 PHE A N 1
ATOM 1138 C CA . PHE A 1 148 ? -0.462 5.862 12.812 1.00 90.94 148 PHE A CA 1
ATOM 1139 C C . PHE A 1 148 ? 0.619 4.979 12.170 1.00 90.94 148 PHE A C 1
ATOM 1141 O O . PHE A 1 148 ? 0.333 4.270 11.196 1.00 90.94 148 PHE A O 1
ATOM 1148 N N . PRO A 1 149 ? 1.871 5.043 12.647 1.00 88.81 149 PRO A N 1
ATOM 1149 C CA . PRO A 1 149 ? 2.948 4.206 12.135 1.00 88.81 149 PRO A CA 1
ATOM 1150 C C . PRO A 1 149 ? 2.679 2.728 12.436 1.00 88.81 149 PRO A C 1
ATOM 1152 O O . PRO A 1 149 ? 2.057 2.378 13.440 1.00 88.81 149 PRO A O 1
ATOM 1155 N N . ILE A 1 150 ? 3.183 1.841 11.575 1.00 85.38 150 ILE A N 1
ATOM 1156 C CA . ILE A 1 150 ? 3.121 0.389 11.817 1.00 85.38 150 ILE A CA 1
ATOM 1157 C C . ILE A 1 150 ? 3.824 0.016 13.125 1.00 85.38 150 ILE A C 1
ATOM 1159 O O . ILE A 1 150 ? 3.380 -0.903 13.814 1.00 85.38 150 ILE A O 1
ATOM 1163 N N . GLN A 1 151 ? 4.866 0.763 13.493 1.00 84.38 151 GLN A N 1
ATOM 1164 C CA . GLN A 1 151 ? 5.593 0.573 14.742 1.00 84.38 151 GLN A CA 1
ATOM 1165 C C . GLN A 1 151 ? 4.671 0.624 15.968 1.00 84.38 151 GLN A C 1
ATOM 1167 O O . GLN A 1 151 ? 4.796 -0.221 16.849 1.00 84.38 151 GLN A O 1
ATOM 1172 N N . ASP A 1 152 ? 3.673 1.510 15.988 1.00 89.31 152 ASP A N 1
ATOM 1173 C CA . ASP A 1 152 ? 2.737 1.604 17.116 1.00 89.31 152 ASP A CA 1
ATOM 1174 C C . ASP A 1 152 ? 1.846 0.361 17.234 1.00 89.31 152 ASP A C 1
ATOM 1176 O O . ASP A 1 152 ? 1.418 -0.009 18.329 1.00 89.31 152 ASP A O 1
ATOM 1180 N N . VAL A 1 153 ? 1.580 -0.328 16.120 1.00 86.56 153 VAL A N 1
ATOM 1181 C CA . VAL A 1 153 ? 0.879 -1.618 16.147 1.00 86.56 153 VAL A CA 1
ATOM 1182 C C . VAL A 1 153 ? 1.803 -2.720 16.667 1.00 86.56 153 VAL A C 1
ATOM 1184 O O . VAL A 1 153 ? 1.381 -3.523 17.498 1.00 86.56 153 VAL A O 1
ATOM 1187 N N . LEU A 1 154 ? 3.067 -2.746 16.222 1.00 82.56 154 LEU A N 1
ATOM 1188 C CA . LEU A 1 154 ? 4.076 -3.714 16.677 1.00 82.56 154 LEU A CA 1
ATOM 1189 C C . LEU A 1 154 ? 4.361 -3.586 18.180 1.00 82.56 154 LEU A C 1
ATOM 1191 O O . LEU A 1 154 ? 4.524 -4.592 18.872 1.00 82.56 154 LEU A O 1
ATOM 1195 N N . GLU A 1 155 ? 4.357 -2.359 18.696 1.00 86.44 155 GLU A N 1
ATOM 1196 C CA . GLU A 1 155 ? 4.519 -2.052 20.119 1.00 86.44 155 GLU A CA 1
ATOM 1197 C C . GLU A 1 155 ? 3.223 -2.224 20.932 1.00 86.44 155 GLU A C 1
ATOM 1199 O O . GLU A 1 155 ? 3.230 -2.072 22.152 1.00 86.44 155 GLU A O 1
ATOM 1204 N N . ASN A 1 156 ? 2.123 -2.642 20.293 1.00 87.94 156 ASN A N 1
ATOM 1205 C CA . ASN A 1 156 ? 0.810 -2.866 20.908 1.00 87.94 156 ASN A CA 1
ATOM 1206 C C . ASN A 1 156 ? 0.209 -1.607 21.565 1.00 87.94 156 ASN A C 1
ATOM 1208 O O . ASN A 1 156 ? -0.444 -1.685 22.612 1.00 87.94 156 ASN A O 1
ATOM 1212 N N . TYR A 1 157 ? 0.400 -0.441 20.943 1.00 92.62 157 TYR A N 1
ATOM 1213 C CA . TYR A 1 157 ? -0.226 0.818 21.359 1.00 92.62 157 TYR A CA 1
ATOM 1214 C C . TYR A 1 157 ? -1.596 1.063 20.737 1.00 92.62 157 TYR A C 1
ATOM 1216 O O . TYR A 1 157 ? -2.301 1.965 21.189 1.00 92.62 157 TYR A O 1
ATOM 1224 N N . ILE A 1 158 ? -1.988 0.283 19.730 1.00 93.69 158 ILE A N 1
ATOM 1225 C CA . ILE A 1 158 ? -3.244 0.484 19.008 1.00 93.69 158 ILE A CA 1
ATOM 1226 C C . ILE A 1 158 ? -4.360 -0.383 19.600 1.00 93.69 158 ILE A C 1
ATOM 1228 O O . ILE A 1 158 ? -4.232 -1.602 19.720 1.00 93.69 158 ILE A O 1
ATOM 1232 N N . TYR A 1 159 ? -5.476 0.255 19.947 1.00 94.81 159 TYR A N 1
ATOM 1233 C CA . TYR A 1 159 ? -6.644 -0.376 20.560 1.00 94.81 159 TYR A CA 1
ATOM 1234 C C . TYR A 1 159 ? -7.923 0.033 19.843 1.00 94.81 159 TYR A C 1
ATOM 1236 O O . TYR A 1 159 ? -8.030 1.131 19.307 1.00 94.81 159 TYR A O 1
ATOM 1244 N N . TYR A 1 160 ? -8.930 -0.826 1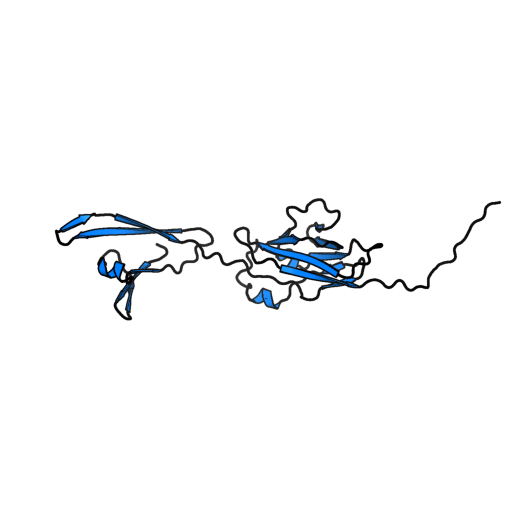9.909 1.00 95.25 160 TYR A N 1
ATOM 1245 C CA . TYR A 1 160 ? -10.312 -0.430 19.691 1.00 95.25 160 TYR A CA 1
ATOM 1246 C C . TYR A 1 160 ? -10.990 -0.209 21.042 1.00 95.25 160 TYR A C 1
ATOM 1248 O O . TYR A 1 160 ? -10.878 -1.047 21.940 1.00 95.25 160 TYR A O 1
ATOM 1256 N N . PHE A 1 161 ? -11.716 0.896 21.179 1.00 95.19 161 PHE A N 1
ATOM 1257 C CA . PHE A 1 161 ? -12.559 1.193 22.333 1.00 95.19 161 PHE A CA 1
ATOM 1258 C C . PHE A 1 161 ? -14.013 1.350 21.902 1.00 95.19 161 PHE A C 1
ATOM 1260 O O . PHE A 1 161 ? -14.319 2.180 21.046 1.00 95.19 161 PHE A O 1
ATOM 1267 N N . GLN A 1 162 ? -14.906 0.588 22.533 1.00 94.50 162 GLN A N 1
ATOM 1268 C CA . GLN A 1 162 ? -16.328 0.660 22.247 1.00 94.50 162 GLN A CA 1
ATOM 1269 C C . GLN A 1 162 ? -16.973 1.851 22.963 1.00 94.50 162 GLN A C 1
ATOM 1271 O O . GLN A 1 162 ? -17.182 1.805 24.173 1.00 94.50 162 GLN A O 1
ATOM 1276 N N . SER A 1 163 ? -17.308 2.912 22.223 1.00 91.00 163 SER A N 1
ATOM 1277 C CA . SER A 1 163 ? -17.717 4.203 22.795 1.00 91.00 163 SER A CA 1
ATOM 1278 C C . SER A 1 163 ? -19.212 4.510 22.675 1.00 91.00 163 SER A C 1
ATOM 1280 O O . SER A 1 163 ? -19.743 5.257 23.494 1.00 91.00 163 SER A O 1
ATOM 1282 N N . VAL A 1 164 ? -19.909 3.936 21.694 1.00 89.31 164 VAL A N 1
ATOM 1283 C CA . VAL A 1 164 ? -21.312 4.229 21.372 1.00 89.31 164 VAL A CA 1
ATOM 1284 C C . VAL A 1 164 ? -22.151 2.967 21.528 1.00 89.31 164 VAL A C 1
ATOM 1286 O O . VAL A 1 164 ? -22.257 2.162 20.608 1.00 89.31 164 VAL A O 1
ATOM 1289 N N . HIS A 1 165 ? -22.764 2.791 22.697 1.00 84.38 165 HIS A N 1
ATOM 1290 C CA . HIS A 1 165 ? -23.533 1.580 23.007 1.00 84.38 165 HIS A CA 1
ATOM 1291 C C . HIS A 1 165 ? -24.924 1.847 23.610 1.00 84.38 165 HIS A C 1
ATOM 1293 O O . HIS A 1 165 ? -25.846 1.061 23.387 1.00 84.38 165 HIS A O 1
ATOM 1299 N N . GLU A 1 166 ? -25.129 2.981 24.288 1.00 83.00 166 GLU A N 1
ATOM 1300 C CA . GLU A 1 166 ? -26.408 3.311 24.926 1.00 83.00 166 GLU A CA 1
ATOM 1301 C C . GLU A 1 166 ? -27.567 3.389 23.916 1.00 83.00 166 GLU A C 1
ATOM 1303 O O . GLU A 1 166 ? -27.527 4.153 22.953 1.00 83.00 166 GLU A O 1
ATOM 1308 N N . SER A 1 167 ? -28.639 2.628 24.168 1.00 81.62 167 SER A N 1
ATOM 1309 C CA . SER A 1 167 ? -29.873 2.574 23.355 1.00 81.62 167 SER A CA 1
ATOM 1310 C C . SER A 1 167 ? -29.721 2.070 21.911 1.00 81.62 167 SER A C 1
ATOM 1312 O O . SER A 1 167 ? -30.707 2.052 21.174 1.00 81.62 167 SER A O 1
ATOM 1314 N N . ILE A 1 168 ? -28.515 1.672 21.499 1.00 85.31 168 ILE A N 1
ATOM 1315 C CA . ILE A 1 168 ? -28.229 1.136 20.160 1.00 85.31 168 ILE A CA 1
ATOM 1316 C C . ILE A 1 168 ? -27.874 -0.350 20.240 1.00 85.31 168 ILE A C 1
ATOM 1318 O O . ILE A 1 168 ? -28.255 -1.094 19.341 1.00 85.31 168 ILE A O 1
ATOM 1322 N N . GLU A 1 169 ? -27.175 -0.765 21.305 1.00 86.12 169 GLU A N 1
ATOM 1323 C CA . GLU A 1 169 ? -26.741 -2.151 21.546 1.00 86.12 169 GLU A CA 1
ATOM 1324 C C . GLU A 1 169 ? -26.099 -2.807 20.300 1.00 86.12 169 GLU A C 1
ATOM 1326 O O . GLU A 1 169 ? -26.559 -3.850 19.821 1.00 86.12 169 GLU A O 1
ATOM 1331 N N . PRO A 1 170 ? -25.052 -2.189 19.711 1.00 90.19 170 PRO A N 1
ATOM 1332 C CA . PRO A 1 170 ? -24.408 -2.737 18.527 1.00 90.19 170 PRO A CA 1
ATOM 1333 C C . PRO A 1 170 ? -23.715 -4.060 18.863 1.00 90.19 170 PRO A C 1
ATOM 1335 O O . PRO A 1 170 ? -23.066 -4.196 19.896 1.00 90.19 170 PRO A O 1
ATOM 1338 N N . THR A 1 171 ? -23.830 -5.029 17.957 1.00 93.19 171 THR A N 1
ATOM 1339 C CA . THR A 1 171 ? -23.179 -6.347 18.082 1.00 93.19 171 THR A CA 1
ATOM 1340 C C . THR A 1 171 ? -21.927 -6.468 17.222 1.00 93.19 171 THR A C 1
ATOM 1342 O O . THR A 1 171 ? -21.131 -7.379 17.423 1.00 93.19 171 THR A O 1
ATOM 1345 N N . HIS A 1 172 ? -21.756 -5.566 16.254 1.00 94.12 172 HIS A N 1
ATOM 1346 C CA . HIS A 1 172 ? -20.623 -5.556 15.342 1.00 94.12 172 HIS A CA 1
ATOM 1347 C C . HIS A 1 172 ? -20.234 -4.120 14.997 1.00 94.12 172 HIS A C 1
ATOM 1349 O O . HIS A 1 172 ? -21.101 -3.250 14.895 1.00 94.12 172 HIS A O 1
ATOM 1355 N N . ASP A 1 173 ? -18.947 -3.904 14.757 1.00 95.06 173 ASP A N 1
ATOM 1356 C CA . ASP A 1 173 ? -18.412 -2.690 14.144 1.00 95.06 173 ASP A CA 1
ATOM 1357 C C . ASP A 1 173 ? -17.381 -3.059 13.070 1.00 95.06 173 ASP A C 1
ATOM 1359 O O . ASP A 1 173 ? -16.941 -4.209 12.974 1.00 95.06 173 ASP A O 1
ATOM 1363 N N . ILE A 1 174 ? -17.013 -2.098 12.231 1.00 93.25 174 ILE A N 1
ATOM 1364 C CA . ILE A 1 174 ? -16.077 -2.306 11.134 1.00 93.25 174 ILE A CA 1
ATOM 1365 C C . ILE A 1 174 ? -15.214 -1.072 10.917 1.00 93.25 174 ILE A C 1
ATOM 1367 O O . ILE A 1 174 ? -15.701 0.053 10.888 1.00 93.25 174 ILE A O 1
ATOM 1371 N N . PHE A 1 175 ? -13.926 -1.287 10.682 1.00 92.31 175 PHE A N 1
ATOM 1372 C CA . PHE A 1 175 ? -13.045 -0.247 10.162 1.00 92.31 175 PHE A CA 1
ATOM 1373 C C . PHE A 1 175 ? -12.291 -0.769 8.946 1.00 92.31 175 PHE A C 1
ATOM 1375 O O . PHE A 1 175 ? -12.122 -1.977 8.773 1.00 92.31 175 PHE A O 1
ATOM 1382 N N . SER A 1 176 ? -11.864 0.139 8.071 1.00 91.44 176 SER A N 1
ATOM 1383 C CA . SER A 1 176 ? -11.098 -0.213 6.875 1.00 91.44 176 SER A CA 1
ATOM 1384 C C . SER A 1 176 ? -9.818 0.593 6.782 1.00 91.44 176 SER A C 1
ATOM 1386 O O . SER A 1 176 ? -9.824 1.799 7.025 1.00 91.44 176 SER A O 1
ATOM 1388 N N . PHE A 1 177 ? -8.726 -0.031 6.363 1.00 90.12 177 PHE A N 1
ATOM 1389 C CA . PHE A 1 177 ? -7.403 0.581 6.324 1.00 90.12 177 PHE A CA 1
ATOM 1390 C C . PHE A 1 177 ? -6.576 0.109 5.126 1.00 90.12 177 PHE A C 1
ATOM 1392 O O . PHE A 1 177 ? -6.913 -0.866 4.460 1.00 90.12 177 PHE A O 1
ATOM 1399 N N . TYR A 1 178 ? -5.479 0.807 4.857 1.00 87.69 178 TYR A N 1
ATOM 1400 C CA . TYR A 1 178 ? -4.429 0.363 3.942 1.00 87.69 178 TYR A CA 1
ATOM 1401 C C . TYR A 1 178 ? -3.055 0.770 4.480 1.00 87.69 178 TYR A C 1
ATOM 1403 O O . TYR A 1 178 ? -2.944 1.691 5.293 1.00 87.69 178 TYR A O 1
ATOM 1411 N N . VAL A 1 179 ? -2.011 0.091 4.010 1.00 86.19 179 VAL A N 1
ATOM 1412 C CA . VAL A 1 179 ? -0.614 0.421 4.311 1.00 86.19 179 VAL A CA 1
ATOM 1413 C C . VAL A 1 179 ? -0.093 1.390 3.256 1.00 86.19 179 VAL A C 1
ATOM 1415 O O . VAL A 1 179 ? -0.349 1.205 2.065 1.00 86.19 179 VAL A O 1
ATOM 1418 N N . SER A 1 180 ? 0.638 2.417 3.680 1.00 84.50 180 SER A N 1
ATOM 1419 C CA . SER A 1 180 ? 1.283 3.396 2.804 1.00 84.50 180 SER A CA 1
ATOM 1420 C C . SER A 1 180 ? 2.734 3.608 3.219 1.00 84.50 180 SER A C 1
ATOM 1422 O O . SER A 1 180 ? 2.998 3.905 4.380 1.00 84.50 180 SER A O 1
ATOM 1424 N N . ASP A 1 181 ? 3.649 3.540 2.254 1.00 77.94 181 ASP A N 1
ATOM 1425 C CA . ASP A 1 181 ? 5.077 3.874 2.412 1.00 77.94 181 ASP A CA 1
ATOM 1426 C C . ASP A 1 181 ? 5.391 5.332 1.989 1.00 77.94 181 ASP A C 1
ATOM 1428 O O . ASP A 1 181 ? 6.541 5.737 1.843 1.00 77.94 181 ASP A O 1
ATOM 1432 N N . GLY A 1 182 ? 4.347 6.122 1.709 1.00 76.00 182 GLY A N 1
ATOM 1433 C CA . GLY A 1 182 ? 4.442 7.507 1.234 1.00 76.00 182 GLY A CA 1
ATOM 1434 C C . GLY A 1 182 ? 4.559 7.648 -0.289 1.00 76.00 182 GLY A C 1
ATOM 1435 O O . GLY A 1 182 ? 4.180 8.686 -0.830 1.00 76.00 182 GLY A O 1
ATOM 1436 N N . ASN A 1 183 ? 4.987 6.603 -1.001 1.00 72.69 183 ASN A N 1
ATOM 1437 C CA . ASN A 1 183 ? 5.110 6.580 -2.464 1.00 72.69 183 ASN A CA 1
ATOM 1438 C C . ASN A 1 183 ? 4.033 5.716 -3.140 1.00 72.69 183 ASN A C 1
ATOM 1440 O O . ASN A 1 183 ? 3.643 5.949 -4.291 1.00 72.69 183 ASN A O 1
ATOM 1444 N N . SER A 1 184 ? 3.561 4.697 -2.434 1.00 74.25 184 SER A N 1
ATOM 1445 C CA . SER A 1 184 ? 2.631 3.678 -2.885 1.00 74.25 184 SER A CA 1
ATOM 1446 C C . SER A 1 184 ? 1.736 3.206 -1.731 1.00 74.25 184 SER A C 1
ATOM 1448 O O . SER A 1 184 ? 1.943 3.555 -0.568 1.00 74.25 184 SER A O 1
ATOM 1450 N N . ARG A 1 185 ? 0.672 2.462 -2.063 1.00 83.19 185 ARG A N 1
ATOM 1451 C CA . ARG A 1 185 ? -0.280 1.936 -1.078 1.00 83.19 185 ARG A CA 1
ATOM 1452 C C . ARG A 1 185 ? -0.681 0.499 -1.379 1.00 83.19 185 ARG A C 1
ATOM 1454 O O . ARG A 1 185 ? -0.754 0.125 -2.551 1.00 83.19 185 ARG A O 1
ATOM 1461 N N . SER A 1 186 ? -0.982 -0.266 -0.334 1.00 81.38 186 SER A N 1
ATOM 1462 C CA . SER A 1 186 ? -1.569 -1.602 -0.448 1.00 81.38 186 SER A CA 1
ATOM 1463 C C . SER A 1 186 ? -3.052 -1.538 -0.839 1.00 81.38 186 SER A C 1
ATOM 1465 O O . SER A 1 186 ? -3.658 -0.465 -0.940 1.00 81.38 186 SER A O 1
ATOM 1467 N N . GLU A 1 187 ? -3.662 -2.710 -1.019 1.00 83.19 187 GLU A N 1
ATOM 1468 C CA . GLU A 1 187 ? -5.119 -2.832 -1.093 1.00 83.19 187 GLU A CA 1
ATOM 1469 C C . GLU A 1 187 ? -5.779 -2.439 0.238 1.00 83.19 187 GLU A C 1
ATOM 1471 O O . GLU A 1 187 ? -5.150 -2.480 1.304 1.00 83.19 187 GLU A O 1
ATOM 1476 N N . VAL A 1 188 ? -7.050 -2.036 0.158 1.00 87.19 188 VAL A N 1
ATOM 1477 C CA . VAL A 1 188 ? -7.868 -1.713 1.332 1.00 87.19 188 VAL A CA 1
ATOM 1478 C C . VAL A 1 188 ? -8.354 -3.004 1.978 1.00 87.19 188 VAL A C 1
ATOM 1480 O O . VAL A 1 188 ? -8.911 -3.865 1.303 1.00 87.19 188 VAL A O 1
ATOM 1483 N N . HIS A 1 189 ? -8.177 -3.094 3.289 1.00 86.06 189 HIS A N 1
ATOM 1484 C CA . HIS A 1 189 ? -8.598 -4.208 4.124 1.00 86.06 189 HIS A CA 1
ATOM 1485 C C . HIS A 1 189 ? -9.637 -3.731 5.125 1.00 86.06 189 HIS A C 1
ATOM 1487 O O . HIS A 1 189 ? -9.522 -2.625 5.649 1.00 86.06 189 HIS A O 1
ATOM 1493 N N . SER A 1 190 ? -10.626 -4.571 5.409 1.00 88.81 190 SER A N 1
ATOM 1494 C CA . SER A 1 190 ? -11.669 -4.287 6.392 1.00 88.81 190 SER A CA 1
ATOM 1495 C C . SER A 1 190 ? -11.621 -5.310 7.516 1.00 88.81 190 SER A C 1
ATOM 1497 O O . SER A 1 190 ? -11.485 -6.504 7.259 1.00 88.81 190 SER A O 1
ATOM 1499 N N . ILE A 1 191 ? -11.752 -4.838 8.752 1.00 88.06 191 ILE A N 1
ATOM 1500 C CA . ILE A 1 191 ? -11.716 -5.662 9.959 1.00 88.06 191 ILE A CA 1
ATOM 1501 C C . ILE A 1 191 ? -13.060 -5.568 10.658 1.00 88.06 191 ILE A C 1
ATOM 1503 O O . ILE A 1 191 ? -13.518 -4.470 10.972 1.00 88.06 191 ILE A O 1
ATOM 1507 N N . ASN A 1 192 ? -13.663 -6.728 10.910 1.00 91.69 192 ASN A N 1
ATOM 1508 C CA . ASN A 1 192 ? -14.888 -6.838 11.689 1.00 91.69 192 ASN A CA 1
ATOM 1509 C C . ASN A 1 192 ? -14.547 -6.979 13.171 1.00 91.69 192 ASN A C 1
ATOM 1511 O O . ASN A 1 192 ? -13.674 -7.760 13.549 1.00 91.69 192 ASN A O 1
ATOM 1515 N N . ILE A 1 193 ? -15.279 -6.250 14.001 1.00 93.19 193 ILE A N 1
ATOM 1516 C CA . ILE A 1 193 ? -15.160 -6.274 15.452 1.00 93.19 193 ILE A CA 1
ATOM 1517 C C . ILE A 1 193 ? -16.471 -6.810 16.001 1.00 93.19 193 ILE A C 1
ATOM 1519 O O . ILE A 1 193 ? -17.531 -6.272 15.696 1.00 93.19 193 ILE A O 1
ATOM 1523 N N . THR A 1 194 ? -16.400 -7.870 16.797 1.00 94.56 194 THR A N 1
ATOM 1524 C CA . THR A 1 194 ? -17.558 -8.436 17.493 1.00 94.56 194 THR A CA 1
ATOM 1525 C C . THR A 1 194 ? -17.692 -7.768 18.854 1.00 94.56 194 THR A C 1
ATOM 1527 O O . THR A 1 194 ? -16.737 -7.749 19.631 1.00 94.56 194 THR A O 1
ATOM 1530 N N . ILE A 1 195 ? -18.871 -7.223 19.141 1.00 94.62 195 ILE A N 1
ATOM 1531 C CA . ILE A 1 195 ? -19.175 -6.551 20.404 1.00 94.62 195 ILE A CA 1
ATOM 1532 C C . ILE A 1 195 ? -20.009 -7.495 21.271 1.00 94.62 195 ILE A C 1
ATOM 1534 O O . ILE A 1 195 ? -21.124 -7.879 20.906 1.00 94.62 195 ILE A O 1
ATOM 1538 N N . GLU A 1 196 ? -19.471 -7.859 22.431 1.00 92.31 196 GLU A N 1
ATOM 1539 C CA . GLU A 1 196 ? -20.161 -8.674 23.427 1.00 92.31 196 GLU A CA 1
ATOM 1540 C C . GLU A 1 196 ? -21.032 -7.781 24.316 1.00 92.31 196 GLU A C 1
ATOM 1542 O O . GLU A 1 196 ? -20.553 -7.075 25.207 1.00 92.31 196 GLU A O 1
ATOM 1547 N N . VAL A 1 197 ? -22.337 -7.797 24.036 1.00 84.06 197 VAL A N 1
ATOM 1548 C CA . VAL A 1 197 ? -23.351 -7.023 24.765 1.00 84.06 197 VAL A CA 1
ATOM 1549 C C . VAL A 1 197 ? -23.391 -7.454 26.230 1.00 84.06 197 VAL A C 1
ATOM 1551 O O . VAL A 1 197 ? -23.488 -8.647 26.543 1.00 84.06 197 VAL A O 1
ATOM 1554 N N . LYS A 1 198 ? -23.378 -6.486 27.151 1.00 77.38 198 LYS A N 1
ATOM 1555 C CA . LYS A 1 198 ? -23.544 -6.780 28.576 1.00 77.38 198 LYS A CA 1
ATOM 1556 C C . LYS A 1 198 ? -25.006 -7.084 28.859 1.00 77.38 198 LYS A C 1
ATOM 1558 O O . LYS A 1 198 ? -25.851 -6.196 28.890 1.00 77.38 198 LYS A O 1
ATOM 1563 N N . ILE A 1 199 ? -25.304 -8.345 29.162 1.00 66.50 199 ILE A N 1
ATOM 1564 C CA . ILE A 1 199 ? -26.615 -8.716 29.692 1.00 66.50 199 ILE A CA 1
ATOM 1565 C C . ILE A 1 199 ? -26.734 -8.101 31.090 1.00 66.50 199 ILE A C 1
ATOM 1567 O O . ILE A 1 199 ? -26.148 -8.596 32.054 1.00 66.50 199 ILE A O 1
ATOM 1571 N N . LEU A 1 200 ? -27.489 -7.009 31.213 1.00 60.50 200 LEU A N 1
ATOM 1572 C CA . LEU A 1 200 ? -27.913 -6.515 32.516 1.00 60.50 200 LEU A CA 1
ATOM 1573 C C . LEU A 1 200 ? -28.756 -7.616 33.168 1.00 60.50 200 LE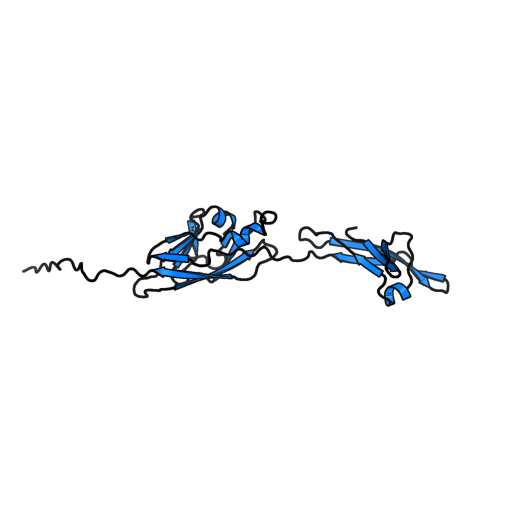U A C 1
ATOM 1575 O O . LEU A 1 200 ? -29.852 -7.928 32.700 1.00 60.50 200 LEU A O 1
ATOM 1579 N N . GLU A 1 201 ? -28.253 -8.223 34.246 1.00 54.22 201 GLU A N 1
ATOM 1580 C CA . GLU A 1 201 ? -29.068 -9.116 35.064 1.00 54.22 201 GLU A CA 1
ATOM 1581 C C . GLU A 1 201 ? -30.304 -8.337 35.534 1.00 54.22 201 GLU A C 1
ATOM 1583 O O . GLU A 1 201 ? -30.210 -7.382 36.315 1.00 54.22 201 GLU A O 1
ATOM 1588 N N . VAL A 1 202 ? -31.481 -8.737 35.046 1.00 54.09 202 VAL A N 1
ATOM 1589 C CA . VAL A 1 202 ? -32.778 -8.233 35.506 1.00 54.09 202 VAL A CA 1
ATOM 1590 C C . VAL A 1 202 ? -32.939 -8.654 36.971 1.00 54.09 202 VAL A C 1
ATOM 1592 O O . VAL A 1 202 ? -33.475 -9.717 37.267 1.00 54.09 202 VAL A O 1
ATOM 1595 N N . GLY A 1 203 ? -32.399 -7.867 37.908 1.00 52.06 203 GLY A N 1
ATOM 1596 C CA . GLY A 1 203 ? -32.364 -8.298 39.309 1.00 52.06 203 GLY A CA 1
ATOM 1597 C C . GLY A 1 203 ? -31.836 -7.333 40.370 1.00 52.06 203 GLY A C 1
ATOM 1598 O O . GLY A 1 203 ? -31.956 -7.648 41.551 1.00 52.06 203 GLY A O 1
ATOM 1599 N N . LYS A 1 204 ? -31.304 -6.151 40.032 1.00 47.47 204 LYS A N 1
ATOM 1600 C CA . LYS A 1 204 ? -30.932 -5.137 41.043 1.00 47.47 204 LYS A CA 1
ATOM 1601 C C . LYS A 1 204 ? -31.628 -3.802 40.813 1.00 47.47 204 LYS A C 1
ATOM 1603 O O . LYS A 1 204 ? -30.995 -2.767 40.637 1.00 47.47 204 LYS A O 1
ATOM 1608 N N . VAL A 1 205 ? -32.957 -3.812 40.892 1.00 49.16 205 VAL A N 1
ATOM 1609 C CA . VAL A 1 205 ? -33.691 -2.586 41.223 1.00 49.16 205 VAL A CA 1
ATOM 1610 C C . VAL A 1 205 ? -33.529 -2.385 42.731 1.00 49.16 205 VAL A C 1
ATOM 1612 O O . VAL A 1 205 ? -34.182 -3.054 43.531 1.00 49.16 205 VAL A O 1
ATOM 1615 N N . GLY A 1 206 ? -32.586 -1.531 43.135 1.00 56.53 206 GLY A N 1
ATOM 1616 C CA . GLY A 1 206 ? -32.530 -1.048 44.517 1.00 56.53 206 GLY A CA 1
ATOM 1617 C C . GLY A 1 206 ? -33.851 -0.349 44.874 1.00 56.53 206 GLY A C 1
ATOM 1618 O O . GLY A 1 206 ? -34.488 0.216 43.982 1.00 56.53 206 GLY A O 1
ATOM 1619 N N . PRO A 1 207 ? -34.314 -0.402 46.135 1.00 44.88 207 PRO A N 1
ATOM 1620 C CA . PRO A 1 207 ? -35.614 0.150 46.494 1.00 44.88 207 PRO A CA 1
ATOM 1621 C C . PRO A 1 207 ? -35.671 1.651 46.181 1.00 44.88 207 PRO A C 1
ATOM 1623 O O . PRO A 1 207 ? -34.801 2.419 46.592 1.00 44.88 207 PRO A O 1
ATOM 1626 N N . LEU A 1 208 ? -36.712 2.063 45.453 1.00 50.66 208 LEU A N 1
ATOM 1627 C CA . LEU A 1 208 ? -37.056 3.467 45.248 1.00 50.66 208 LEU A CA 1
ATOM 1628 C C . LEU A 1 208 ? -37.509 4.052 46.590 1.00 50.66 208 LEU A C 1
ATOM 1630 O O . LEU A 1 208 ? -38.641 3.839 47.023 1.00 50.66 208 LEU A O 1
ATOM 1634 N N . THR A 1 209 ? -36.629 4.791 47.263 1.00 40.34 209 THR A N 1
ATOM 1635 C CA . THR A 1 209 ? -37.016 5.596 48.427 1.00 40.34 209 THR A CA 1
ATOM 1636 C C . THR A 1 209 ? -37.752 6.840 47.936 1.00 40.34 209 THR A C 1
ATOM 1638 O O . THR A 1 209 ? -37.139 7.839 47.567 1.00 40.34 209 THR A O 1
ATOM 1641 N N . THR A 1 210 ? -39.083 6.793 47.921 1.00 41.91 210 THR A N 1
ATOM 1642 C CA . THR A 1 210 ? -39.916 7.990 47.756 1.00 41.91 210 THR A CA 1
ATOM 1643 C C . THR A 1 210 ? -39.943 8.756 49.079 1.00 41.91 210 THR A C 1
ATOM 1645 O O . THR A 1 210 ? -40.556 8.307 50.044 1.00 41.91 210 THR A O 1
ATOM 1648 N N . ILE A 1 211 ? -39.283 9.915 49.142 1.00 45.94 211 ILE A N 1
ATOM 1649 C CA . ILE A 1 211 ? -39.450 10.857 50.256 1.00 45.94 211 ILE A CA 1
ATOM 1650 C C . ILE A 1 211 ? -40.668 11.727 49.934 1.00 45.94 211 ILE A C 1
ATOM 1652 O O . ILE A 1 211 ? -40.596 12.626 49.100 1.00 45.94 211 ILE A O 1
ATOM 1656 N N . SER A 1 212 ? -41.800 11.453 50.580 1.00 44.34 212 SER A N 1
ATOM 1657 C CA . SER A 1 212 ? -42.937 12.374 50.616 1.00 44.34 212 SER A CA 1
ATOM 1658 C C . SER A 1 212 ? -42.716 13.397 51.732 1.00 44.34 212 SER A C 1
ATOM 1660 O O . SER A 1 212 ? -42.693 13.024 52.905 1.00 44.34 212 SER A O 1
ATOM 1662 N N . HIS A 1 213 ? -42.570 14.675 51.382 1.00 54.12 213 HIS A N 1
ATOM 1663 C CA . HIS A 1 213 ? -42.684 15.769 52.347 1.00 54.12 213 HIS A CA 1
ATOM 1664 C C . HIS A 1 213 ? -44.164 16.122 52.549 1.00 54.12 213 HIS A C 1
ATOM 1666 O O . HIS A 1 213 ? -44.885 16.334 51.572 1.00 54.12 213 HIS A O 1
ATOM 1672 N N . HIS A 1 214 ? -44.592 16.149 53.814 1.00 51.41 214 HIS A N 1
ATOM 1673 C CA . HIS A 1 214 ? -45.836 16.772 54.269 1.00 51.41 214 HIS A CA 1
ATOM 1674 C C . HIS A 1 214 ? -45.579 18.228 54.653 1.00 51.41 214 HIS A C 1
ATOM 1676 O O . HIS A 1 214 ? -44.473 18.497 55.180 1.00 51.41 214 HIS A O 1
#

Sequence (214 aa):
MYGALLKTSGPEVEELSEISNFTMEDINNKKIRYSATFETGGHPVTDSFRFSVSDMDHNRLDNQKFTITITPVKNPPPVIAFADLITVDEGGRTPLSFHHFFAAAAEDSFQEDAFIKLSALPQYGCIENMGTGDRFGPGTTSDLEASFPIQDVLENYIYYFQSVHESIEPTHDIFSFYVSDGNSRSEVHSINITIEVKILEVGKVGPLTTISHH

Mean predicted aligned error: 13.85 Å

Nearest PDB structures (foldseek):
  8tbq-assembly2_Q  TM=4.180E-01  e=3.032E-02  Homo sapiens
  4zps-assembly1_A  TM=4.242E-01  e=3.201E-02  Mus musculus
  8umz-assembly2_B  TM=4.388E-01  e=1.642E-01  Mus musculus
  6oil-assembly1_A  TM=3.529E-01  e=1.184E-01  Homo sapiens
  6pgw-assembly1_A  TM=3.645E-01  e=4.882E-01  Danio rerio

Radius of gyration: 30.89 Å; Cα contacts (8 Å, |Δi|>4): 380; chains: 1; bounding box: 78×37×105 Å